Protein AF-A0A7T0C123-F1 (afdb_monomer_lite)

InterPro domains:
  IPR023155 Cytochrome c-552/4 [PF13435] (36-112)
  IPR036280 Multiheme cytochrome superfamily [SSF48695] (26-157)

pLDDT: mean 84.54, std 16.24, range [31.97, 98.5]

Structure (mmCIF, N/CA/C/O backbone):
data_AF-A0A7T0C123-F1
#
_entry.id   AF-A0A7T0C123-F1
#
loop_
_atom_site.group_PDB
_atom_site.id
_atom_site.type_symbol
_atom_site.label_atom_id
_atom_site.label_alt_id
_atom_site.label_comp_id
_atom_site.label_asym_id
_atom_site.label_entity_id
_atom_site.label_seq_id
_atom_site.pdbx_PDB_ins_code
_atom_site.Cartn_x
_atom_site.Cartn_y
_atom_site.Cartn_z
_atom_site.occupancy
_atom_site.B_iso_or_equiv
_atom_site.auth_seq_id
_atom_site.auth_comp_id
_atom_site.auth_asym_id
_atom_site.auth_atom_id
_atom_site.pdbx_PDB_model_num
ATOM 1 N N . MET A 1 1 ? 80.357 -5.377 28.709 1.00 42.47 1 MET A N 1
ATOM 2 C CA . MET A 1 1 ? 79.251 -4.476 28.311 1.00 42.47 1 MET A CA 1
ATOM 3 C C . MET A 1 1 ? 78.414 -5.132 27.222 1.00 42.47 1 MET A C 1
ATOM 5 O O . MET A 1 1 ? 78.877 -5.201 26.094 1.00 42.47 1 MET A O 1
ATOM 9 N N . LYS A 1 2 ? 77.215 -5.631 27.542 1.00 37.38 2 LYS A N 1
ATOM 10 C CA . LYS A 1 2 ? 76.163 -5.918 26.552 1.00 37.38 2 LYS A CA 1
ATOM 11 C C . LYS A 1 2 ? 74.811 -5.593 27.190 1.00 37.38 2 LYS A C 1
ATOM 13 O O . LYS A 1 2 ? 74.328 -6.336 28.036 1.00 37.38 2 LYS A O 1
ATOM 18 N N . PHE A 1 3 ? 74.273 -4.434 26.817 1.00 38.66 3 PHE A N 1
ATOM 19 C CA . PHE A 1 3 ? 72.907 -3.998 27.098 1.00 38.66 3 PHE A CA 1
ATOM 20 C C . PHE A 1 3 ? 71.923 -4.942 26.390 1.00 38.66 3 PHE A C 1
ATOM 22 O O . PHE A 1 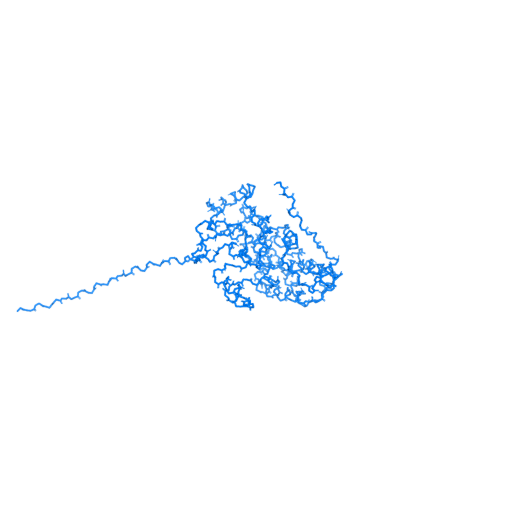3 ? 72.089 -5.215 25.201 1.00 38.66 3 PHE A O 1
ATOM 29 N N . ARG A 1 4 ? 70.899 -5.432 27.097 1.00 44.69 4 ARG A N 1
ATOM 30 C CA . ARG A 1 4 ? 69.713 -6.043 26.479 1.00 44.69 4 ARG A CA 1
ATOM 31 C C . ARG A 1 4 ? 68.603 -4.997 26.456 1.00 44.69 4 ARG A C 1
ATOM 33 O O . ARG A 1 4 ? 68.134 -4.562 27.501 1.00 44.69 4 ARG A O 1
ATOM 40 N N . LEU A 1 5 ? 68.257 -4.583 25.242 1.00 41.22 5 LEU A N 1
ATOM 41 C CA . LEU A 1 5 ? 67.222 -3.617 24.904 1.00 41.22 5 LEU A CA 1
ATOM 42 C C . LEU A 1 5 ? 65.841 -4.263 25.126 1.00 41.22 5 LEU A C 1
ATOM 44 O O . LEU A 1 5 ? 65.553 -5.308 24.543 1.00 41.22 5 LEU A O 1
ATOM 48 N N . GLN A 1 6 ? 65.008 -3.671 25.985 1.00 46.06 6 GLN A N 1
ATOM 49 C CA . GLN A 1 6 ? 63.588 -4.013 26.095 1.00 46.06 6 GLN A CA 1
ATOM 50 C C . GLN A 1 6 ? 62.858 -3.490 24.855 1.00 46.06 6 GLN A C 1
ATOM 52 O O . GLN A 1 6 ? 62.927 -2.303 24.545 1.00 46.06 6 GLN A O 1
ATOM 57 N N . MET A 1 7 ? 62.169 -4.379 24.144 1.00 40.50 7 MET A N 1
ATOM 58 C CA . MET A 1 7 ? 61.356 -4.028 22.985 1.00 40.50 7 MET A CA 1
ATOM 59 C C . MET A 1 7 ? 59.920 -3.788 23.460 1.00 40.50 7 MET A C 1
ATOM 61 O O . MET A 1 7 ? 59.192 -4.732 23.760 1.00 40.50 7 MET A O 1
ATOM 65 N N . SER A 1 8 ? 59.546 -2.516 23.595 1.00 46.09 8 SER A N 1
ATOM 66 C CA . SER A 1 8 ? 58.177 -2.090 23.896 1.00 46.09 8 SER A CA 1
ATOM 67 C C . SER A 1 8 ? 57.272 -2.356 22.695 1.00 46.09 8 SER A C 1
ATOM 69 O O . SER A 1 8 ? 57.501 -1.836 21.605 1.00 46.09 8 SER A O 1
ATOM 71 N N . LEU A 1 9 ? 56.236 -3.166 22.904 1.00 41.97 9 LEU A N 1
ATOM 72 C CA . LEU A 1 9 ? 55.198 -3.450 21.921 1.00 41.97 9 LEU A CA 1
ATOM 73 C C . LEU A 1 9 ? 54.205 -2.273 21.901 1.00 41.97 9 LEU A C 1
ATOM 75 O O . LEU A 1 9 ? 53.389 -2.126 22.809 1.00 41.97 9 LEU A O 1
ATOM 79 N N . ILE A 1 10 ? 54.297 -1.407 20.891 1.00 48.22 10 ILE A N 1
ATOM 80 C CA . ILE A 1 10 ? 53.306 -0.354 20.637 1.00 48.22 10 ILE A CA 1
ATOM 81 C C . ILE A 1 10 ? 52.100 -1.011 19.959 1.00 48.22 10 ILE A C 1
ATOM 83 O O . ILE A 1 10 ? 52.174 -1.436 18.808 1.00 48.22 10 ILE A O 1
ATOM 87 N N . VAL A 1 11 ? 50.988 -1.114 20.685 1.00 45.97 11 VAL A N 1
ATOM 88 C CA . VAL A 1 11 ? 49.695 -1.537 20.138 1.00 45.97 11 VAL A CA 1
ATOM 89 C C . VAL A 1 11 ? 49.080 -0.338 19.414 1.00 45.97 11 VAL A C 1
ATOM 91 O O . VAL A 1 11 ? 48.525 0.560 20.042 1.00 45.97 11 VAL A O 1
ATOM 94 N N . CYS A 1 12 ? 49.199 -0.305 18.085 1.00 43.59 12 CYS A N 1
ATOM 95 C CA . CYS A 1 12 ? 48.432 0.609 17.238 1.00 43.59 12 CYS A CA 1
ATOM 96 C C . CYS A 1 12 ? 46.957 0.192 17.262 1.00 43.59 12 CYS A C 1
ATOM 98 O O . CYS A 1 12 ? 46.551 -0.745 16.573 1.00 43.59 12 CYS A O 1
ATOM 100 N N . LEU A 1 13 ? 46.157 0.895 18.063 1.00 47.34 13 LEU A N 1
ATOM 101 C CA . LEU A 1 13 ? 44.704 0.799 18.044 1.00 47.34 13 LEU A CA 1
ATOM 102 C C . LEU A 1 13 ? 44.204 1.414 16.727 1.00 47.34 13 LEU A C 1
ATOM 104 O O . LEU A 1 13 ? 44.149 2.632 16.569 1.00 47.34 13 LEU A O 1
ATOM 108 N N . SER A 1 14 ? 43.908 0.562 15.750 1.00 49.28 14 SER A N 1
ATOM 109 C CA . SER A 1 14 ? 43.304 0.964 14.483 1.00 49.28 14 SER A CA 1
ATOM 110 C C . SER A 1 14 ? 41.852 1.366 14.740 1.00 49.28 14 SER A C 1
ATOM 112 O O . SER A 1 14 ? 40.999 0.533 15.038 1.00 49.28 14 SER A O 1
ATOM 114 N N . LEU A 1 15 ? 41.577 2.666 14.638 1.00 48.59 15 LEU A N 1
ATOM 115 C CA . LEU A 1 15 ? 40.228 3.210 14.518 1.00 48.59 15 LEU A CA 1
ATOM 116 C C . LEU A 1 15 ? 39.617 2.693 13.209 1.00 48.59 15 LEU A C 1
ATOM 118 O O . LEU A 1 15 ? 39.851 3.243 12.136 1.00 48.59 15 LEU A O 1
ATOM 122 N N . LEU A 1 16 ? 38.845 1.611 13.304 1.00 45.78 16 LEU A N 1
ATOM 123 C CA . LEU A 1 16 ? 37.882 1.228 12.279 1.00 45.78 16 LEU A CA 1
ATOM 124 C C . LEU A 1 16 ? 36.809 2.317 12.240 1.00 45.78 16 LEU A C 1
ATOM 126 O O . LEU A 1 16 ? 35.877 2.327 13.042 1.00 45.78 16 LEU A O 1
ATOM 130 N N . VAL A 1 17 ? 36.968 3.264 11.317 1.00 45.69 17 VAL A N 1
ATOM 131 C CA . VAL A 1 17 ? 35.868 4.113 10.868 1.00 45.69 17 VAL A CA 1
ATOM 132 C C . VAL A 1 17 ? 34.891 3.177 10.170 1.00 45.69 17 VAL A C 1
ATOM 134 O O . VAL A 1 17 ? 35.104 2.776 9.027 1.00 45.69 17 VAL A O 1
ATOM 137 N N . SER A 1 18 ? 33.849 2.764 10.887 1.00 43.84 18 SER A N 1
ATOM 138 C CA . SER A 1 18 ? 32.686 2.124 10.292 1.00 43.84 18 SER A CA 1
ATOM 139 C C . SER A 1 18 ? 32.091 3.116 9.299 1.00 43.84 18 SER A C 1
ATOM 141 O O . SER A 1 18 ? 31.395 4.048 9.697 1.00 43.84 18 SER A O 1
ATOM 143 N N . ALA A 1 19 ? 32.413 2.959 8.015 1.00 42.53 19 ALA A N 1
ATOM 144 C CA . ALA A 1 19 ? 31.683 3.626 6.954 1.00 42.53 19 ALA A CA 1
ATOM 145 C C . ALA A 1 19 ? 30.211 3.252 7.141 1.00 42.53 19 ALA A C 1
ATOM 147 O O . ALA A 1 19 ? 29.860 2.069 7.110 1.00 42.53 19 ALA A O 1
ATOM 148 N N . SER A 1 20 ? 29.373 4.247 7.430 1.00 42.41 20 SER A N 1
ATOM 149 C CA . SER A 1 20 ? 27.931 4.063 7.487 1.00 42.41 20 SER A CA 1
ATOM 150 C C . SER A 1 20 ? 27.503 3.375 6.200 1.00 42.41 20 SER A C 1
ATOM 152 O O . SER A 1 20 ? 27.743 3.892 5.110 1.00 42.41 20 SER A O 1
ATOM 154 N N . ALA A 1 21 ? 26.895 2.200 6.331 1.00 36.16 21 ALA A N 1
ATOM 155 C CA . ALA A 1 21 ? 26.175 1.552 5.255 1.00 36.16 21 ALA A CA 1
ATOM 156 C C . ALA A 1 21 ? 24.956 2.423 4.915 1.00 36.16 21 ALA A C 1
ATOM 158 O O . ALA A 1 21 ? 23.835 2.126 5.318 1.00 36.16 21 ALA A O 1
ATOM 159 N N . PHE A 1 22 ? 25.178 3.525 4.196 1.00 41.19 22 PHE A N 1
ATOM 160 C CA . PHE A 1 22 ? 24.164 4.027 3.288 1.00 41.19 22 PHE A CA 1
ATOM 161 C C . PHE A 1 22 ? 23.887 2.853 2.358 1.00 41.19 22 PHE A C 1
ATOM 163 O O . PHE A 1 22 ? 24.780 2.406 1.635 1.00 41.19 22 PHE A O 1
ATOM 170 N N . ALA A 1 23 ? 22.700 2.260 2.466 1.00 47.69 23 ALA A N 1
ATOM 171 C CA . ALA A 1 23 ? 22.244 1.321 1.460 1.00 47.69 23 ALA A CA 1
ATOM 172 C C . ALA A 1 23 ? 22.419 2.034 0.115 1.00 47.69 23 ALA A C 1
ATOM 174 O O . ALA A 1 23 ? 21.819 3.086 -0.087 1.00 47.69 23 ALA A O 1
ATOM 175 N N . GLN A 1 24 ? 23.320 1.533 -0.735 1.00 65.75 24 GLN A N 1
ATOM 176 C CA . GLN A 1 24 ? 23.593 2.133 -2.037 1.00 65.75 24 GLN A CA 1
ATOM 177 C C . GLN A 1 24 ? 22.246 2.336 -2.730 1.00 65.75 24 GLN A C 1
ATOM 179 O O . GLN A 1 24 ? 21.507 1.363 -2.889 1.00 65.75 24 GLN A O 1
ATOM 184 N N . ASN A 1 25 ? 21.886 3.583 -3.044 1.00 79.94 25 ASN A N 1
ATOM 185 C CA . ASN A 1 25 ? 20.614 3.872 -3.688 1.00 79.94 25 ASN A CA 1
ATOM 186 C C . ASN A 1 25 ? 20.590 3.106 -5.023 1.00 79.94 25 ASN A C 1
ATOM 188 O O . ASN A 1 25 ? 21.453 3.300 -5.877 1.00 79.94 25 ASN A O 1
ATOM 192 N N . LYS A 1 26 ? 19.646 2.169 -5.153 1.00 91.75 26 LYS A N 1
ATOM 193 C CA . LYS A 1 26 ? 19.519 1.264 -6.307 1.00 91.75 26 LYS A CA 1
ATOM 194 C C . LYS A 1 26 ? 18.456 1.706 -7.309 1.00 91.75 26 LYS A C 1
ATOM 196 O O . LYS A 1 26 ? 18.081 0.926 -8.186 1.00 91.75 26 LYS A O 1
ATOM 201 N N . VAL A 1 27 ? 17.922 2.907 -7.118 1.00 91.88 27 VAL A N 1
ATOM 202 C CA . VAL A 1 27 ? 16.904 3.501 -7.977 1.00 91.88 27 VAL A CA 1
ATOM 203 C C . VAL A 1 27 ? 17.613 4.123 -9.170 1.00 91.88 27 VAL A C 1
ATOM 205 O O . VAL A 1 27 ? 18.473 4.985 -8.992 1.00 91.88 27 VAL A O 1
ATOM 208 N N . ILE A 1 28 ? 17.289 3.661 -10.373 1.00 91.81 28 ILE A N 1
ATOM 209 C CA . ILE A 1 28 ? 17.972 4.082 -11.607 1.00 91.81 28 ILE A CA 1
ATOM 210 C C . ILE A 1 28 ? 17.193 5.139 -12.389 1.00 91.81 28 ILE A C 1
ATOM 212 O O . ILE A 1 28 ? 17.742 5.729 -13.307 1.00 91.81 28 ILE A O 1
ATOM 216 N N . GLY A 1 29 ? 15.948 5.403 -12.008 1.00 88.94 29 GLY A N 1
ATOM 217 C CA . GLY A 1 29 ? 15.080 6.373 -12.644 1.00 88.94 29 GLY A CA 1
ATOM 218 C C . GLY A 1 29 ? 14.157 5.761 -13.701 1.00 88.94 29 GLY A C 1
ATOM 219 O O . GLY A 1 29 ? 14.298 4.611 -14.137 1.00 88.94 29 GLY A O 1
ATOM 220 N N . PRO A 1 30 ? 13.148 6.534 -14.130 1.00 85.69 30 PRO A N 1
ATOM 221 C CA . PRO A 1 30 ? 12.116 6.025 -15.021 1.00 85.69 30 PRO A CA 1
ATOM 222 C C . PRO A 1 30 ? 12.575 5.910 -16.483 1.00 85.69 30 PRO A C 1
ATOM 224 O O . PRO A 1 30 ? 11.971 5.163 -17.256 1.00 85.69 30 PRO A O 1
ATOM 227 N N . LYS A 1 31 ? 13.647 6.608 -16.876 1.00 84.00 31 LYS A N 1
ATOM 228 C CA . LYS A 1 31 ? 14.135 6.642 -18.261 1.00 84.00 31 LYS A CA 1
ATOM 229 C C . LYS A 1 31 ? 14.593 5.271 -18.763 1.00 84.00 31 LYS A C 1
ATOM 231 O O . LYS A 1 31 ? 14.283 4.866 -19.876 1.00 84.00 31 LYS A O 1
ATOM 236 N N . GLN A 1 32 ? 15.232 4.493 -17.905 1.00 84.56 32 GLN A N 1
ATOM 237 C CA . GLN A 1 32 ? 15.721 3.149 -18.204 1.00 84.56 32 GLN A CA 1
ATOM 238 C C . GLN A 1 32 ? 14.554 2.174 -18.417 1.00 84.56 32 GLN A C 1
ATOM 240 O O . GLN A 1 32 ? 14.689 1.181 -19.129 1.00 84.56 32 GLN A O 1
ATOM 245 N N . CYS A 1 33 ? 13.390 2.477 -17.835 1.00 84.12 33 CYS A N 1
ATOM 246 C CA . CYS A 1 33 ? 12.156 1.734 -18.057 1.00 84.12 33 CYS A CA 1
ATOM 247 C C . CYS A 1 33 ? 11.453 2.182 -19.354 1.00 84.12 33 CYS A C 1
ATOM 249 O O . CYS A 1 33 ? 10.895 1.346 -20.071 1.00 84.12 33 CYS A O 1
ATOM 251 N N . SER A 1 34 ? 11.488 3.481 -19.671 1.00 77.06 34 SER A N 1
ATOM 252 C CA . SER A 1 34 ? 10.789 4.078 -20.817 1.00 77.06 34 SER A CA 1
ATOM 253 C C . SER A 1 34 ? 11.501 3.918 -22.156 1.00 77.06 34 SER A C 1
ATOM 255 O O . SER A 1 34 ? 10.836 3.774 -23.182 1.00 77.06 34 SER A O 1
ATOM 257 N N . ASP A 1 35 ? 12.832 3.871 -22.142 1.00 74.38 35 ASP A N 1
ATOM 258 C CA . ASP A 1 35 ? 13.661 3.593 -23.317 1.00 74.38 35 ASP A CA 1
ATOM 259 C C . ASP A 1 35 ? 13.550 2.122 -23.764 1.00 74.38 35 ASP A C 1
ATOM 261 O O . ASP A 1 35 ? 14.002 1.757 -24.853 1.00 74.38 35 ASP A O 1
ATOM 265 N N . SER A 1 36 ? 12.920 1.260 -22.954 1.00 67.56 36 SER A N 1
ATOM 266 C CA . SER A 1 36 ? 12.576 -0.096 -23.373 1.00 67.56 36 SER A CA 1
ATOM 267 C C . SER A 1 36 ? 11.437 -0.073 -24.399 1.00 67.56 36 SER A C 1
ATOM 269 O O . SER A 1 36 ? 10.406 0.582 -24.226 1.00 67.56 36 SER A O 1
ATOM 271 N N . ASN A 1 37 ? 11.552 -0.894 -25.445 1.00 66.06 37 ASN A N 1
ATOM 272 C CA . ASN A 1 37 ? 10.468 -1.091 -26.418 1.00 66.06 37 ASN A CA 1
ATOM 273 C C . ASN A 1 37 ? 9.215 -1.766 -25.808 1.00 66.06 37 ASN A C 1
ATOM 275 O O . ASN A 1 37 ? 8.222 -1.958 -26.507 1.00 66.06 37 ASN A O 1
ATOM 279 N N . CYS A 1 38 ? 9.256 -2.154 -24.527 1.00 70.62 38 CYS A N 1
ATOM 280 C CA . CYS A 1 38 ? 8.217 -2.933 -23.855 1.00 70.62 38 CYS A CA 1
ATOM 281 C C . CYS A 1 38 ? 7.228 -2.072 -23.052 1.00 70.62 38 CYS A C 1
ATOM 283 O O . CYS A 1 38 ? 6.050 -2.420 -22.991 1.00 70.62 38 CYS A O 1
ATOM 285 N N . HIS A 1 39 ? 7.675 -0.959 -22.453 1.00 78.62 39 HIS A N 1
ATOM 286 C CA . HIS A 1 39 ? 6.858 -0.155 -21.527 1.00 78.62 39 HIS A CA 1
ATOM 287 C C . HIS A 1 39 ? 6.661 1.309 -21.946 1.00 78.62 39 HIS A C 1
ATOM 289 O O . HIS A 1 39 ? 6.062 2.079 -21.195 1.00 78.62 39 HIS A O 1
ATOM 295 N N . LYS A 1 40 ? 7.084 1.693 -23.157 1.00 75.38 40 LYS A N 1
ATOM 296 C CA . LYS A 1 40 ? 6.996 3.079 -23.638 1.00 75.38 40 LYS A CA 1
ATOM 297 C C . LYS A 1 40 ? 5.596 3.706 -23.520 1.00 75.38 40 LYS A C 1
ATOM 299 O O . LYS A 1 40 ? 5.475 4.821 -23.027 1.00 75.38 40 LYS A O 1
ATOM 304 N N . SER A 1 41 ? 4.540 3.001 -23.934 1.00 72.69 41 SER A N 1
ATOM 305 C CA . SER A 1 41 ? 3.169 3.540 -23.877 1.00 72.69 41 SER A CA 1
ATOM 306 C C . SER A 1 41 ? 2.684 3.782 -22.447 1.00 72.69 41 SER A C 1
ATOM 308 O O . SER A 1 41 ? 1.968 4.738 -22.190 1.00 72.69 41 SER A O 1
ATOM 310 N N . ILE A 1 42 ? 3.109 2.931 -21.512 1.00 72.44 42 ILE A N 1
ATOM 311 C CA . ILE A 1 42 ? 2.776 3.043 -20.091 1.00 72.44 42 ILE A CA 1
ATOM 312 C C . ILE A 1 42 ? 3.505 4.240 -19.467 1.00 72.44 42 ILE A C 1
ATOM 314 O O . ILE A 1 42 ? 2.940 4.942 -18.632 1.00 72.44 42 ILE A O 1
ATOM 318 N N . PHE A 1 43 ? 4.751 4.488 -19.877 1.00 72.25 43 PHE A N 1
ATOM 319 C CA . PHE A 1 43 ? 5.517 5.644 -19.418 1.00 72.25 43 PHE A CA 1
ATOM 320 C C . PHE A 1 43 ? 4.902 6.970 -19.877 1.00 72.25 43 PHE A C 1
ATOM 322 O O . PHE A 1 43 ? 4.756 7.880 -19.064 1.00 72.25 43 PHE A O 1
ATOM 329 N N . ASP A 1 44 ? 4.496 7.056 -21.147 1.00 71.25 44 ASP A N 1
ATOM 330 C CA . ASP A 1 44 ? 3.879 8.267 -21.697 1.00 71.25 44 ASP A CA 1
ATOM 331 C C . ASP A 1 44 ? 2.582 8.633 -20.930 1.00 71.25 44 ASP A C 1
ATOM 333 O O . ASP A 1 44 ? 2.329 9.812 -20.684 1.00 71.25 44 ASP A O 1
ATOM 337 N N . ASP A 1 45 ? 1.809 7.641 -20.467 1.00 69.81 45 ASP A N 1
ATOM 338 C CA . ASP A 1 45 ? 0.625 7.854 -19.616 1.00 69.81 45 ASP A CA 1
ATOM 339 C C . ASP A 1 45 ? 0.989 8.255 -18.169 1.00 69.81 45 ASP A C 1
ATOM 341 O O . ASP A 1 45 ? 0.297 9.069 -17.549 1.00 69.81 45 ASP A O 1
ATOM 345 N N . LEU A 1 46 ? 2.075 7.701 -17.610 1.00 69.50 46 LEU A N 1
ATOM 346 C CA . LEU A 1 46 ? 2.515 7.971 -16.235 1.00 69.50 46 LEU A CA 1
ATOM 347 C C . LEU A 1 46 ? 3.022 9.406 -16.045 1.00 69.50 46 LEU A C 1
ATOM 349 O O . LEU A 1 46 ? 2.752 9.993 -15.000 1.00 69.50 46 LEU A O 1
ATOM 353 N N . LEU A 1 47 ? 3.688 9.981 -17.054 1.00 65.62 47 LEU A N 1
ATOM 354 C CA . LEU A 1 47 ? 4.223 11.352 -17.020 1.00 65.62 47 LEU A CA 1
ATOM 355 C C . LEU A 1 47 ? 3.171 12.414 -16.668 1.00 65.62 47 LEU A C 1
ATOM 357 O O . LEU A 1 47 ? 3.496 13.457 -16.108 1.00 65.62 47 LEU A O 1
ATOM 361 N N . PHE A 1 48 ? 1.903 12.150 -16.987 1.00 63.41 48 PHE A N 1
ATOM 362 C CA . PHE A 1 48 ? 0.786 13.057 -16.717 1.00 63.41 48 PHE A CA 1
ATOM 363 C C . PHE A 1 48 ? -0.120 12.566 -15.582 1.00 63.41 48 PHE A C 1
ATOM 365 O O . PHE A 1 48 ? -1.167 13.162 -15.314 1.00 63.41 48 PHE A O 1
ATOM 372 N N . HIS A 1 49 ? 0.253 11.471 -14.915 1.00 71.00 49 HIS A N 1
ATOM 373 C CA . HIS A 1 49 ? -0.495 10.935 -13.791 1.00 71.00 49 HIS A CA 1
ATOM 374 C C . HIS A 1 49 ? -0.198 11.753 -12.522 1.00 71.00 49 HIS A C 1
ATOM 376 O O . HIS A 1 49 ? 0.954 12.114 -12.286 1.00 71.00 49 HIS A O 1
ATOM 382 N N . PRO A 1 50 ? -1.175 11.943 -11.614 1.00 71.44 50 PRO A N 1
ATOM 383 C CA . PRO A 1 50 ? -0.963 12.588 -10.309 1.00 71.44 50 PRO A CA 1
ATOM 384 C C . PRO A 1 50 ? 0.150 11.996 -9.435 1.00 71.44 50 PRO A C 1
ATOM 386 O O . PRO A 1 50 ? 0.536 12.604 -8.443 1.00 71.44 50 PRO A O 1
ATOM 389 N N . HIS A 1 51 ? 0.598 10.786 -9.769 1.00 77.06 51 HIS A N 1
ATOM 390 C CA . HIS A 1 51 ? 1.720 10.120 -9.120 1.00 77.06 51 HIS A CA 1
ATOM 391 C C . HIS A 1 51 ? 3.044 10.785 -9.509 1.00 77.06 51 HIS A C 1
ATOM 393 O O . HIS A 1 51 ? 3.868 10.998 -8.629 1.00 77.06 51 HIS A O 1
ATOM 399 N N . GLU A 1 52 ? 3.201 11.202 -10.766 1.00 71.69 52 GLU A N 1
ATOM 400 C CA . GLU A 1 52 ? 4.385 11.931 -11.224 1.00 71.69 52 GLU A CA 1
ATOM 401 C C . GLU A 1 52 ? 4.253 13.442 -11.000 1.00 71.69 52 GLU A C 1
ATOM 403 O O . GLU A 1 52 ? 5.192 14.106 -10.575 1.00 71.69 52 GLU A O 1
ATOM 408 N N . THR A 1 53 ? 3.054 14.000 -11.175 1.00 64.81 53 THR A N 1
ATOM 409 C CA . THR A 1 53 ? 2.813 15.448 -11.052 1.00 64.81 53 THR A CA 1
ATOM 410 C C . THR A 1 53 ? 2.467 15.885 -9.619 1.00 64.81 53 THR A C 1
ATOM 412 O O . THR A 1 53 ? 1.664 16.804 -9.422 1.00 64.81 53 THR A O 1
ATOM 415 N N . PHE A 1 54 ? 2.980 15.182 -8.604 1.00 65.94 54 PHE A N 1
ATOM 416 C CA . PHE A 1 54 ? 2.595 15.388 -7.200 1.00 65.94 54 PHE A CA 1
ATOM 417 C C . PHE A 1 54 ? 3.112 16.724 -6.619 1.00 65.94 54 PHE A C 1
ATOM 419 O O . PHE A 1 54 ? 2.522 17.259 -5.678 1.00 65.94 54 PHE A O 1
ATOM 426 N N . PHE A 1 55 ? 4.151 17.305 -7.223 1.00 66.31 55 PHE A N 1
ATOM 427 C CA . PHE A 1 55 ? 4.747 18.589 -6.843 1.00 66.31 55 PHE A CA 1
ATOM 428 C C . PHE A 1 55 ? 3.902 19.779 -7.335 1.00 66.31 55 PHE A C 1
ATOM 430 O O . PHE A 1 55 ? 4.206 20.395 -8.353 1.00 66.31 55 PHE A O 1
ATOM 437 N N . ASN A 1 56 ? 2.791 20.078 -6.653 1.00 66.06 56 ASN A N 1
ATOM 438 C CA . ASN A 1 56 ? 2.035 21.316 -6.884 1.00 66.06 56 ASN A CA 1
ATOM 439 C C . ASN A 1 56 ? 1.919 22.167 -5.617 1.00 66.06 56 ASN A C 1
ATOM 441 O O . ASN A 1 56 ? 1.857 21.627 -4.514 1.00 66.06 56 ASN A O 1
ATOM 445 N N . GLU A 1 57 ? 1.795 23.487 -5.802 1.00 61.47 57 GLU A N 1
ATOM 446 C CA . GLU A 1 57 ? 1.843 24.522 -4.752 1.00 61.47 57 GLU A CA 1
ATOM 447 C C . GLU A 1 57 ? 1.001 24.193 -3.506 1.00 61.47 57 GLU A C 1
ATOM 449 O O . GLU A 1 57 ? 1.434 24.382 -2.371 1.00 61.47 57 GLU A O 1
ATOM 454 N N . LYS A 1 58 ? -0.204 23.636 -3.682 1.00 62.00 58 LYS A N 1
ATOM 455 C CA . LYS A 1 58 ? -1.079 23.300 -2.549 1.00 62.00 58 LYS A CA 1
ATOM 456 C C . LYS A 1 58 ? -0.527 22.152 -1.699 1.00 62.00 58 LYS A C 1
ATOM 458 O O . LYS A 1 58 ? -0.677 22.173 -0.475 1.00 62.00 58 LYS A O 1
ATOM 463 N N . PHE A 1 59 ? 0.046 21.128 -2.331 1.00 68.25 59 PHE A N 1
ATOM 464 C CA . PHE A 1 59 ? 0.697 20.043 -1.597 1.00 68.25 59 PHE A CA 1
ATOM 465 C C . PHE A 1 59 ? 1.954 20.535 -0.883 1.00 68.25 59 PHE A C 1
ATOM 467 O O . PHE A 1 59 ? 2.228 20.061 0.217 1.00 68.25 59 PHE A O 1
ATOM 474 N N . GLU A 1 60 ? 2.654 21.519 -1.447 1.00 76.06 60 GLU A N 1
ATOM 475 C CA . GLU A 1 60 ? 3.812 22.144 -0.806 1.00 76.06 60 GLU A CA 1
ATOM 476 C C . GLU A 1 60 ? 3.399 22.890 0.470 1.00 76.06 60 GLU A C 1
ATOM 478 O O . GLU A 1 60 ? 3.951 22.628 1.536 1.00 76.06 60 GLU A O 1
ATOM 483 N N . GLU A 1 61 ? 2.354 23.724 0.426 1.00 84.06 61 GLU A N 1
ATOM 484 C CA . GLU A 1 61 ? 1.892 24.471 1.607 1.00 84.06 61 GLU A CA 1
ATOM 485 C C . GLU A 1 61 ? 1.369 23.580 2.750 1.00 84.06 61 GLU A C 1
ATOM 487 O O . GLU A 1 61 ? 1.638 23.841 3.928 1.00 84.06 61 GLU A O 1
ATOM 492 N N . GLU A 1 62 ? 0.562 22.555 2.438 1.00 85.56 62 GLU A N 1
ATOM 493 C CA . GLU A 1 62 ? 0.082 21.597 3.449 1.00 85.56 62 GLU A CA 1
ATOM 494 C C . GLU A 1 62 ? 1.242 20.723 3.963 1.00 85.56 62 GLU A C 1
ATOM 496 O O . GLU A 1 62 ? 1.315 20.446 5.163 1.00 85.56 62 GLU A O 1
ATOM 501 N N . GLY A 1 63 ? 2.159 20.330 3.072 1.00 88.69 63 GLY A N 1
ATOM 502 C CA . GLY A 1 63 ? 3.330 19.510 3.374 1.00 88.69 63 GLY A CA 1
ATOM 503 C C . GLY A 1 63 ? 4.300 20.188 4.337 1.00 88.69 63 GLY A C 1
ATOM 504 O O . GLY A 1 63 ? 4.658 19.577 5.343 1.00 88.69 63 GLY A O 1
ATOM 505 N N . VAL A 1 64 ? 4.640 21.461 4.105 1.00 91.25 64 VAL A N 1
ATOM 506 C CA . VAL A 1 64 ? 5.535 22.248 4.978 1.00 91.25 64 VAL A CA 1
ATOM 507 C C . VAL A 1 64 ? 5.005 22.294 6.413 1.00 91.25 64 VAL A C 1
ATOM 509 O O . VAL A 1 64 ? 5.734 22.000 7.356 1.00 91.25 64 VAL A O 1
ATOM 512 N N . LYS A 1 65 ? 3.705 22.551 6.604 1.00 93.19 65 LYS A N 1
ATOM 513 C CA . LYS A 1 65 ? 3.087 22.605 7.946 1.00 93.19 65 LYS A CA 1
ATOM 514 C C . LYS A 1 65 ? 3.166 21.271 8.691 1.00 93.19 65 LYS A C 1
ATOM 516 O O . LYS A 1 65 ? 3.256 21.245 9.920 1.00 93.19 65 LYS A O 1
ATOM 521 N N . ILE A 1 66 ? 3.058 20.157 7.966 1.00 94.12 66 ILE A N 1
ATOM 522 C CA . ILE A 1 66 ? 3.201 18.814 8.540 1.00 94.12 66 ILE A CA 1
ATOM 523 C C . ILE A 1 66 ? 4.677 18.559 8.870 1.00 94.12 66 ILE A C 1
ATOM 525 O O . ILE A 1 66 ? 4.971 18.115 9.978 1.00 94.12 66 ILE A O 1
ATOM 529 N N . ALA A 1 67 ? 5.592 18.885 7.953 1.00 94.06 67 ALA A N 1
ATOM 530 C CA . ALA A 1 67 ? 7.033 18.723 8.124 1.00 94.06 67 ALA A CA 1
ATOM 531 C C . ALA A 1 67 ? 7.554 19.479 9.357 1.00 94.06 67 ALA A C 1
ATOM 533 O O . ALA A 1 67 ? 8.211 18.876 10.207 1.00 94.06 67 ALA A O 1
ATOM 534 N N . GLU A 1 68 ? 7.153 20.741 9.535 1.00 94.75 68 GLU A N 1
ATOM 535 C CA . GLU A 1 68 ? 7.486 21.559 10.708 1.00 94.75 68 GLU A CA 1
ATOM 536 C C . GLU A 1 68 ? 7.083 20.871 12.021 1.00 94.75 68 GLU A C 1
ATOM 538 O O . GLU A 1 68 ? 7.895 20.726 12.934 1.00 94.75 68 GLU A O 1
ATOM 543 N N . LYS A 1 69 ? 5.846 20.364 12.109 1.00 96.75 69 LYS A N 1
ATOM 544 C CA . LYS A 1 69 ? 5.356 19.643 13.300 1.00 96.75 69 LYS A CA 1
ATOM 545 C C . LYS A 1 69 ? 6.072 18.315 13.539 1.00 96.75 69 LYS A C 1
ATOM 547 O O . LYS A 1 69 ? 6.092 17.828 14.669 1.00 96.75 69 LYS A O 1
ATOM 552 N N . MET A 1 70 ? 6.629 17.720 12.489 1.00 95.12 70 MET A N 1
ATOM 553 C CA . MET A 1 70 ? 7.416 16.489 12.553 1.00 95.12 70 MET A CA 1
ATOM 554 C C . MET A 1 70 ? 8.919 16.745 12.747 1.00 95.12 70 MET A C 1
ATOM 556 O O . MET A 1 70 ? 9.691 15.783 12.768 1.00 95.12 70 MET A O 1
ATOM 560 N N . ASN A 1 71 ? 9.334 18.008 12.921 1.00 95.12 71 ASN A N 1
ATOM 561 C CA . ASN A 1 71 ? 10.734 18.439 12.975 1.00 95.12 71 ASN A CA 1
ATOM 562 C C . ASN A 1 71 ? 11.545 17.974 11.752 1.00 95.12 71 ASN A C 1
ATOM 564 O O . ASN A 1 71 ? 12.694 17.548 11.874 1.00 95.12 71 ASN A O 1
ATOM 568 N N . VAL A 1 72 ? 10.919 18.015 10.579 1.00 94.19 72 VAL A N 1
ATOM 569 C CA . VAL A 1 72 ? 11.538 17.745 9.282 1.00 94.19 72 VAL A CA 1
ATOM 570 C C . VAL A 1 72 ? 11.895 19.084 8.648 1.00 94.19 72 VAL A C 1
ATOM 572 O O . VAL A 1 72 ? 11.040 19.957 8.532 1.00 94.19 72 VAL A O 1
ATOM 575 N N . LYS A 1 73 ? 13.168 19.252 8.273 1.00 89.75 73 LYS A N 1
ATOM 576 C CA . LYS A 1 73 ? 13.673 20.503 7.689 1.00 89.75 73 LYS A CA 1
ATOM 577 C C . LYS A 1 73 ? 13.186 20.698 6.254 1.00 89.75 73 LYS A C 1
ATOM 579 O O . LYS A 1 73 ? 12.805 21.808 5.903 1.00 89.75 73 LYS A O 1
ATOM 584 N N . ASP A 1 74 ? 13.227 19.632 5.459 1.00 88.50 74 ASP A N 1
ATOM 585 C CA . ASP A 1 74 ? 12.786 19.631 4.068 1.00 88.50 74 ASP A CA 1
ATOM 586 C C . ASP A 1 74 ? 12.051 18.319 3.752 1.00 88.50 74 ASP A C 1
ATOM 588 O O . ASP A 1 74 ? 12.624 17.229 3.836 1.00 88.50 74 ASP A O 1
ATOM 592 N N . GLN A 1 75 ? 10.761 18.416 3.417 1.00 87.12 75 GLN A N 1
ATOM 593 C CA . GLN A 1 75 ? 9.936 17.262 3.051 1.00 87.12 75 GLN A CA 1
ATOM 594 C C . GLN A 1 75 ? 10.332 16.612 1.719 1.00 87.12 75 GLN A C 1
ATOM 596 O O . GLN A 1 75 ? 9.884 15.499 1.441 1.00 87.12 75 GLN A O 1
ATOM 601 N N . PHE A 1 76 ? 11.125 17.294 0.892 1.00 85.94 76 PHE A N 1
ATOM 602 C CA . PHE A 1 76 ? 11.609 16.777 -0.385 1.00 85.94 76 PHE A CA 1
ATOM 603 C C . PHE A 1 76 ? 12.891 15.953 -0.244 1.00 85.94 76 PHE A C 1
ATOM 605 O O . PHE A 1 76 ? 13.249 15.230 -1.168 1.00 85.94 76 PHE A O 1
ATOM 612 N N . GLU A 1 77 ? 13.545 16.000 0.916 1.00 84.44 77 GLU A N 1
ATOM 613 C CA . GLU A 1 77 ? 14.773 15.241 1.185 1.00 84.44 77 GLU A CA 1
ATOM 614 C C . GLU A 1 77 ? 14.583 14.180 2.285 1.00 84.44 77 GLU A C 1
ATOM 616 O O . GLU A 1 77 ? 15.265 13.157 2.291 1.00 84.44 77 GLU A O 1
ATOM 621 N N . ASP A 1 78 ? 13.657 14.381 3.233 1.00 89.31 78 ASP A N 1
ATOM 622 C CA . ASP A 1 78 ? 13.476 13.453 4.358 1.00 89.31 78 ASP A CA 1
ATOM 623 C C . ASP A 1 78 ? 12.688 12.192 3.954 1.00 89.31 78 ASP A C 1
ATOM 625 O O . ASP A 1 78 ? 11.539 12.252 3.497 1.00 89.31 78 ASP A O 1
ATOM 629 N N . GLU A 1 79 ? 13.288 11.023 4.209 1.00 87.12 79 GLU A N 1
ATOM 630 C CA . GLU A 1 79 ? 12.729 9.694 3.925 1.00 87.12 79 GLU A CA 1
ATOM 631 C C . GLU A 1 79 ? 11.300 9.510 4.470 1.00 87.12 79 GLU A C 1
ATOM 633 O O . GLU A 1 79 ? 10.476 8.831 3.849 1.00 87.12 79 GLU A O 1
ATOM 638 N N . LYS A 1 80 ? 10.953 10.139 5.605 1.00 89.31 80 LYS A N 1
ATOM 639 C CA . LYS A 1 80 ? 9.599 10.072 6.184 1.00 89.31 80 LYS A CA 1
ATOM 640 C C . LYS A 1 80 ? 8.531 10.533 5.196 1.00 89.31 80 LYS A C 1
ATOM 642 O O . LYS A 1 80 ? 7.431 9.976 5.200 1.00 89.31 80 LYS A O 1
ATOM 647 N N . CYS A 1 81 ? 8.854 11.540 4.392 1.00 89.38 81 CYS A N 1
ATOM 648 C CA . CYS A 1 81 ? 7.968 12.161 3.421 1.00 89.38 81 CYS A CA 1
ATOM 649 C C . CYS A 1 81 ? 8.121 11.487 2.057 1.00 89.38 81 CYS A C 1
ATOM 651 O O . CYS A 1 81 ? 7.133 10.997 1.494 1.00 89.38 81 CYS A O 1
ATOM 653 N N . ILE A 1 82 ? 9.355 11.383 1.555 1.00 87.88 82 ILE A N 1
ATOM 654 C CA . ILE A 1 82 ? 9.576 10.917 0.186 1.00 87.88 82 ILE A CA 1
ATOM 655 C C . ILE A 1 82 ? 9.235 9.442 -0.005 1.00 87.88 82 ILE A C 1
ATOM 657 O O . ILE A 1 82 ? 8.817 9.105 -1.099 1.00 87.88 82 ILE A O 1
ATOM 661 N N . LYS A 1 83 ? 9.209 8.575 1.027 1.00 86.69 83 LYS A N 1
ATOM 662 C CA . LYS A 1 83 ? 8.805 7.158 0.838 1.00 86.69 83 LYS A CA 1
ATOM 663 C C . LYS A 1 83 ? 7.430 6.974 0.164 1.00 86.69 83 LYS A C 1
ATOM 665 O O . LYS A 1 83 ? 7.144 5.887 -0.340 1.00 86.69 83 LYS A O 1
ATOM 670 N N . CYS A 1 84 ? 6.548 7.974 0.279 1.00 88.88 84 CYS A N 1
ATOM 671 C CA . CYS A 1 84 ? 5.190 7.964 -0.268 1.00 88.88 84 CYS A CA 1
ATOM 672 C C . CYS A 1 84 ? 4.951 9.032 -1.340 1.00 88.88 84 CYS A C 1
ATOM 674 O O . CYS A 1 84 ? 3.952 8.933 -2.051 1.00 88.88 84 CYS A O 1
ATOM 676 N N . HIS A 1 85 ? 5.802 10.057 -1.402 1.00 88.06 85 HIS A N 1
ATOM 677 C CA . HIS A 1 85 ? 5.585 11.259 -2.210 1.00 88.06 85 HIS A CA 1
ATOM 678 C C . HIS A 1 85 ? 6.626 11.463 -3.309 1.00 88.06 85 HIS A C 1
ATOM 680 O O . HIS A 1 85 ? 6.437 12.338 -4.148 1.00 88.06 85 HIS A O 1
ATOM 686 N N . GLY A 1 86 ? 7.676 10.647 -3.338 1.00 88.31 86 GLY A N 1
ATOM 687 C CA . GLY A 1 86 ? 8.654 10.674 -4.407 1.00 88.31 86 GLY A CA 1
ATOM 688 C C . GLY A 1 86 ? 9.590 9.479 -4.370 1.00 88.31 86 GLY A C 1
ATOM 689 O O . GLY A 1 86 ? 9.385 8.500 -3.648 1.00 88.31 86 GLY A O 1
ATOM 690 N N . ILE A 1 87 ? 10.638 9.560 -5.166 1.00 86.88 87 ILE A N 1
ATOM 691 C CA . ILE A 1 87 ? 11.769 8.653 -5.074 1.00 86.88 87 ILE A CA 1
ATOM 692 C C . ILE A 1 87 ? 13.022 9.398 -5.512 1.00 86.88 87 ILE A C 1
ATOM 694 O O . ILE A 1 87 ? 13.012 10.134 -6.497 1.00 86.88 87 ILE A O 1
ATOM 698 N N . GLU A 1 88 ? 14.099 9.234 -4.759 1.00 88.88 88 GLU A N 1
ATOM 699 C CA . GLU A 1 88 ? 15.384 9.810 -5.127 1.00 88.88 88 GLU A CA 1
ATOM 700 C C . GLU A 1 88 ? 16.114 8.859 -6.077 1.00 88.88 88 GLU A C 1
ATOM 702 O O . GLU A 1 88 ? 16.321 7.685 -5.757 1.00 88.88 88 GLU A O 1
ATOM 707 N N . VAL A 1 89 ? 16.540 9.380 -7.224 1.00 88.94 89 VAL A N 1
ATOM 708 C CA . VAL A 1 89 ? 17.462 8.725 -8.150 1.00 88.94 89 VAL A CA 1
ATOM 709 C C . VAL A 1 89 ? 18.859 9.259 -7.861 1.00 88.94 89 VAL A C 1
ATOM 711 O O . VAL A 1 89 ? 19.225 10.350 -8.294 1.00 88.94 89 VAL A O 1
ATOM 714 N N . ALA A 1 90 ? 19.635 8.479 -7.113 1.00 85.06 90 ALA A N 1
ATOM 715 C CA . ALA A 1 90 ? 21.027 8.788 -6.774 1.00 85.06 90 ALA A CA 1
ATOM 716 C C . ALA A 1 90 ? 21.959 7.584 -7.002 1.00 85.06 90 ALA A C 1
ATOM 718 O O . ALA A 1 90 ? 23.019 7.481 -6.389 1.00 85.06 90 ALA A O 1
ATOM 719 N N . SER A 1 91 ? 21.549 6.635 -7.851 1.00 84.00 91 SER A N 1
ATOM 720 C CA . SER A 1 91 ? 22.339 5.441 -8.161 1.00 84.00 91 SER A CA 1
ATOM 721 C C . SER A 1 91 ? 23.575 5.766 -9.007 1.00 84.00 91 SER A C 1
ATOM 723 O O . SER A 1 91 ? 23.534 6.609 -9.901 1.00 84.00 91 SER A O 1
ATOM 725 N N . ASP A 1 92 ? 24.654 5.015 -8.778 1.00 84.56 92 ASP A N 1
ATOM 726 C CA . ASP A 1 92 ? 25.858 4.992 -9.624 1.00 84.56 92 ASP A CA 1
ATOM 727 C C . ASP A 1 92 ? 25.732 4.001 -10.799 1.00 84.56 92 ASP A C 1
ATOM 729 O O . ASP A 1 92 ? 26.730 3.520 -11.346 1.00 84.56 92 ASP A O 1
ATOM 733 N N . TYR A 1 93 ? 24.508 3.606 -11.163 1.00 88.25 93 TYR A N 1
ATOM 734 C CA . TYR A 1 93 ? 24.278 2.691 -12.275 1.00 88.25 93 TYR A CA 1
ATOM 735 C C . TYR A 1 93 ? 24.823 3.298 -13.586 1.00 88.25 93 TYR A C 1
ATOM 737 O O . TYR A 1 93 ? 24.448 4.416 -13.925 1.00 88.25 93 TYR A O 1
ATOM 745 N N . PRO A 1 94 ? 25.658 2.585 -14.377 1.00 87.81 94 PRO A N 1
ATOM 746 C CA . PRO A 1 94 ? 26.386 3.185 -15.507 1.00 87.81 94 PRO A CA 1
ATOM 747 C C . PRO A 1 94 ? 25.531 3.809 -16.617 1.00 87.81 94 PRO A C 1
ATOM 749 O O . PRO A 1 94 ? 26.059 4.539 -17.451 1.00 87.81 94 PRO A O 1
ATOM 752 N N . LYS A 1 95 ? 24.234 3.479 -16.675 1.00 88.31 95 LYS A N 1
ATOM 753 C CA . LYS A 1 95 ? 23.279 4.042 -17.643 1.00 88.31 95 LYS A CA 1
ATOM 754 C C . LYS A 1 95 ? 22.463 5.208 -17.069 1.00 88.31 95 LYS A C 1
ATOM 756 O O . LYS A 1 95 ? 21.489 5.596 -17.703 1.00 88.31 95 LYS A O 1
ATOM 761 N N . VAL A 1 96 ? 22.810 5.700 -15.879 1.00 89.31 96 VAL A N 1
ATOM 762 C CA . VAL A 1 96 ? 22.250 6.910 -15.263 1.00 89.31 96 VAL A CA 1
ATOM 763 C C . VAL A 1 96 ? 23.289 8.014 -15.380 1.00 89.31 96 VAL A C 1
ATOM 765 O O . VAL A 1 96 ? 24.408 7.898 -14.885 1.00 89.31 96 VAL A O 1
ATOM 768 N N . THR A 1 97 ? 22.924 9.076 -16.074 1.00 90.25 97 THR A N 1
ATOM 769 C CA . THR A 1 97 ? 23.694 10.309 -16.218 1.00 90.25 97 THR A CA 1
ATOM 770 C C . THR A 1 97 ? 23.419 11.248 -15.043 1.00 90.25 97 THR A C 1
ATOM 772 O O . THR A 1 97 ? 22.408 11.123 -14.358 1.00 90.25 97 THR A O 1
ATOM 775 N N . GLU A 1 98 ? 24.297 12.227 -14.810 1.00 90.12 98 GLU A N 1
ATOM 776 C CA . GLU A 1 98 ? 24.082 13.225 -13.748 1.00 90.12 98 GLU A CA 1
ATOM 777 C C . GLU A 1 98 ? 22.805 14.056 -13.959 1.00 90.12 98 GLU A C 1
ATOM 779 O O . GLU A 1 98 ? 22.171 14.451 -12.989 1.00 90.12 98 GLU A O 1
ATOM 784 N N . GLU A 1 99 ? 22.390 14.279 -15.210 1.00 88.31 99 GLU A N 1
ATOM 785 C CA . GLU A 1 99 ? 21.148 14.997 -15.543 1.00 88.31 99 GLU A CA 1
ATOM 786 C C . GLU A 1 99 ? 19.881 14.186 -15.219 1.00 88.31 99 GLU A C 1
ATOM 788 O O . GLU A 1 99 ? 18.802 14.754 -15.080 1.00 88.31 99 GLU A O 1
ATOM 793 N N . GLU A 1 100 ? 20.002 12.861 -15.097 1.00 86.94 100 GLU A N 1
ATOM 794 C CA . GLU A 1 100 ? 18.900 11.955 -14.746 1.00 86.94 100 GLU A CA 1
ATOM 795 C C . GLU A 1 100 ? 18.783 11.728 -13.231 1.00 86.94 100 GLU A C 1
ATOM 797 O O . GLU A 1 100 ? 17.831 11.085 -12.784 1.00 86.94 100 GLU A O 1
ATOM 802 N N . LYS A 1 101 ? 19.730 12.240 -12.435 1.00 89.69 101 LYS A N 1
ATOM 803 C CA . LYS A 1 101 ? 19.688 12.166 -10.971 1.00 89.69 101 LYS A CA 1
ATOM 804 C C . LYS A 1 101 ? 18.811 13.274 -10.395 1.00 89.69 101 LYS A C 1
ATOM 806 O O . LYS A 1 101 ? 18.777 14.393 -10.901 1.00 89.69 101 LYS A O 1
ATOM 811 N N . GLY A 1 102 ? 18.127 12.972 -9.296 1.00 87.94 102 GLY A N 1
ATOM 812 C CA . GLY A 1 102 ? 17.276 13.934 -8.601 1.00 87.94 102 GLY A CA 1
ATOM 813 C C . GLY A 1 102 ? 16.071 13.300 -7.924 1.00 87.94 102 GLY A C 1
ATOM 814 O O . GLY A 1 102 ? 15.952 12.077 -7.830 1.00 87.94 102 GLY A O 1
ATOM 815 N N . LEU A 1 103 ? 15.171 14.153 -7.441 1.00 86.06 103 LEU A N 1
ATOM 816 C CA . LEU A 1 103 ? 13.902 13.728 -6.870 1.00 86.06 103 LEU A CA 1
ATOM 817 C C . LEU A 1 103 ? 12.852 13.609 -7.973 1.00 86.06 103 LEU A C 1
ATOM 819 O O . LEU A 1 103 ? 12.556 14.575 -8.675 1.00 86.06 103 LEU A O 1
ATOM 823 N N . PHE A 1 104 ? 12.261 12.428 -8.075 1.00 85.88 104 PHE A N 1
ATOM 824 C CA . PHE A 1 104 ? 11.134 12.150 -8.950 1.00 85.88 104 PHE A CA 1
ATOM 825 C C . PHE A 1 104 ? 9.866 11.988 -8.125 1.00 85.88 104 PHE A C 1
ATOM 827 O O . PHE A 1 104 ? 9.915 11.794 -6.905 1.00 85.88 104 PHE A O 1
ATOM 834 N N . GLY A 1 105 ? 8.722 12.048 -8.804 1.00 86.12 105 GLY A N 1
ATOM 835 C CA . GLY A 1 105 ? 7.460 11.645 -8.214 1.00 86.12 105 GLY A CA 1
ATOM 836 C C . GLY A 1 105 ? 7.413 10.130 -8.004 1.00 86.12 105 GLY A C 1
ATOM 837 O O . GLY A 1 105 ? 8.409 9.440 -7.777 1.00 86.12 105 GLY A O 1
ATOM 838 N N . ILE A 1 106 ? 6.209 9.590 -8.058 1.00 86.62 106 ILE A N 1
ATOM 839 C CA . ILE A 1 106 ? 5.965 8.158 -7.963 1.00 86.62 106 ILE A CA 1
ATOM 840 C C . ILE A 1 106 ? 6.084 7.545 -9.361 1.00 86.62 106 ILE A C 1
ATOM 842 O O . ILE A 1 106 ? 5.211 7.716 -10.213 1.00 86.62 106 ILE A O 1
ATOM 846 N N . VAL A 1 107 ? 7.160 6.782 -9.558 1.00 85.69 107 VAL A N 1
ATOM 847 C CA . VAL A 1 107 ? 7.571 6.203 -10.846 1.00 85.69 107 VAL A CA 1
ATOM 848 C C . VAL A 1 107 ? 7.538 4.669 -10.833 1.00 85.69 107 VAL A C 1
ATOM 850 O O . VAL A 1 107 ? 7.123 4.032 -9.862 1.00 85.69 107 VAL A O 1
ATOM 853 N N . CYS A 1 108 ? 8.007 4.043 -11.919 1.00 87.56 108 CYS A N 1
ATOM 854 C CA . CYS A 1 108 ? 8.066 2.591 -12.106 1.00 87.56 108 CYS A CA 1
ATOM 855 C C . CYS A 1 108 ? 8.646 1.854 -10.886 1.00 87.56 108 CYS A C 1
ATOM 857 O O . CYS A 1 108 ? 8.068 0.872 -10.419 1.00 87.56 108 CYS A O 1
ATOM 859 N N . GLU A 1 109 ? 9.758 2.349 -10.345 1.00 90.44 109 GLU A N 1
ATOM 860 C CA . GLU A 1 109 ? 10.502 1.732 -9.241 1.00 90.44 109 GLU A CA 1
ATOM 861 C C . GLU A 1 109 ? 9.811 1.866 -7.877 1.00 90.44 109 GLU A C 1
ATOM 863 O O . GLU A 1 109 ? 10.102 1.091 -6.964 1.00 90.44 109 GLU A O 1
ATOM 868 N N . THR A 1 110 ? 8.820 2.754 -7.738 1.00 88.81 110 THR A N 1
ATOM 869 C CA . THR A 1 110 ? 7.960 2.780 -6.548 1.00 88.81 110 THR A CA 1
ATOM 870 C C . THR A 1 110 ? 7.106 1.510 -6.466 1.00 88.81 110 THR A C 1
ATOM 872 O O . THR A 1 110 ? 6.971 0.912 -5.391 1.00 88.81 110 THR A O 1
ATOM 875 N N . CYS A 1 111 ? 6.594 1.062 -7.618 1.00 88.38 111 CYS A N 1
ATOM 876 C CA . CYS A 1 111 ? 5.750 -0.125 -7.739 1.00 88.38 111 CYS A CA 1
ATOM 877 C C . CYS A 1 111 ? 6.558 -1.413 -7.931 1.00 88.38 111 CYS A C 1
ATOM 879 O O . CYS A 1 111 ? 6.205 -2.450 -7.365 1.00 88.38 111 CYS A O 1
ATOM 881 N N . HIS A 1 112 ? 7.645 -1.351 -8.705 1.00 90.81 112 HIS A N 1
ATOM 882 C CA . HIS A 1 112 ? 8.467 -2.500 -9.094 1.00 90.81 112 HIS A CA 1
ATOM 883 C C . HIS A 1 112 ? 9.697 -2.740 -8.206 1.00 90.81 112 HIS A C 1
ATOM 885 O O . HIS A 1 112 ? 10.390 -3.732 -8.432 1.00 90.81 112 HIS A O 1
ATOM 891 N N . ASN A 1 113 ? 9.902 -1.927 -7.159 1.00 92.56 113 ASN A N 1
ATOM 892 C CA . ASN A 1 113 ? 11.137 -1.812 -6.361 1.00 92.56 113 ASN A CA 1
ATOM 893 C C . ASN A 1 113 ? 12.308 -1.179 -7.152 1.00 92.56 113 ASN A C 1
ATOM 895 O O . ASN A 1 113 ? 12.236 -1.101 -8.377 1.00 92.56 113 ASN A O 1
ATOM 899 N N . PRO A 1 114 ? 13.399 -0.754 -6.477 1.00 93.75 114 PRO A N 1
ATOM 900 C CA . PRO A 1 114 ? 14.600 -0.234 -7.141 1.00 93.75 114 PRO A CA 1
ATOM 901 C C . PRO A 1 114 ? 15.186 -1.222 -8.158 1.00 93.75 114 PRO A C 1
ATOM 903 O O . PRO A 1 114 ? 15.289 -2.414 -7.853 1.00 93.75 114 PRO A O 1
ATOM 906 N N . ALA A 1 115 ? 15.551 -0.747 -9.350 1.00 93.75 115 ALA A N 1
ATOM 907 C CA . ALA A 1 115 ? 15.742 -1.579 -10.536 1.00 93.75 115 ALA A CA 1
ATOM 908 C C . ALA A 1 115 ? 17.176 -1.982 -10.869 1.00 93.75 115 ALA A C 1
ATOM 910 O O . ALA A 1 115 ? 17.361 -2.890 -11.684 1.00 93.75 115 ALA A O 1
ATOM 911 N N . GLN A 1 116 ? 18.184 -1.394 -10.221 1.00 93.62 116 GLN A N 1
ATOM 912 C CA . GLN A 1 116 ? 19.597 -1.630 -10.546 1.00 93.62 116 GLN A CA 1
ATOM 913 C C . GLN A 1 116 ? 19.975 -3.122 -10.633 1.00 93.62 116 GLN A C 1
ATOM 915 O O . GLN A 1 116 ? 20.731 -3.512 -11.520 1.00 93.62 116 GLN A O 1
ATOM 920 N N . ASP A 1 117 ? 19.435 -3.968 -9.749 1.00 93.56 117 ASP A N 1
ATOM 921 C CA . ASP A 1 117 ? 19.787 -5.395 -9.689 1.00 93.56 117 ASP A CA 1
ATOM 922 C C . ASP A 1 117 ? 18.996 -6.280 -10.672 1.00 93.56 117 ASP A C 1
ATOM 924 O O . ASP A 1 117 ? 19.370 -7.433 -10.901 1.00 93.56 117 ASP A O 1
ATOM 928 N N . TRP A 1 118 ? 17.889 -5.787 -11.239 1.00 94.19 118 TRP A N 1
ATOM 929 C CA . TRP A 1 118 ? 16.961 -6.628 -12.002 1.00 94.19 118 TRP A CA 1
ATOM 930 C C . TRP A 1 118 ? 16.600 -6.106 -13.390 1.00 94.19 118 TRP A C 1
ATOM 932 O O . TRP A 1 118 ? 16.140 -6.910 -14.203 1.00 94.19 118 TRP A O 1
ATOM 942 N N . VAL A 1 119 ? 16.832 -4.828 -13.712 1.00 91.81 119 VAL A N 1
ATOM 943 C CA . VAL A 1 119 ? 16.409 -4.225 -14.991 1.00 91.81 119 VAL A CA 1
ATOM 944 C C . VAL A 1 119 ? 16.981 -4.970 -16.203 1.00 91.81 119 VAL A C 1
ATOM 946 O O . VAL A 1 119 ? 16.251 -5.313 -17.129 1.00 91.81 119 VAL A O 1
ATOM 949 N N . GLU A 1 120 ? 18.262 -5.347 -16.163 1.00 91.38 120 GLU A N 1
ATOM 950 C CA . GLU A 1 120 ? 18.920 -6.064 -17.268 1.00 91.38 120 GLU A CA 1
ATOM 951 C C . GLU A 1 120 ? 18.511 -7.536 -17.364 1.00 91.38 120 GLU A C 1
ATOM 953 O O . GLU A 1 120 ? 18.633 -8.170 -18.415 1.00 91.38 120 GLU A O 1
ATOM 958 N N . ILE A 1 121 ? 18.063 -8.116 -16.249 1.00 94.25 121 ILE A N 1
ATOM 959 C CA . ILE A 1 121 ? 17.507 -9.467 -16.230 1.00 94.25 121 ILE A CA 1
ATOM 960 C C . ILE A 1 121 ? 16.104 -9.417 -16.832 1.00 94.25 121 ILE A C 1
ATOM 962 O O . ILE A 1 121 ? 15.785 -10.248 -17.673 1.00 94.25 121 ILE A O 1
ATOM 966 N N . HIS A 1 122 ? 15.301 -8.429 -16.436 1.00 92.25 122 HIS A N 1
ATOM 967 C CA . HIS A 1 122 ? 13.929 -8.236 -16.891 1.00 92.25 122 HIS A CA 1
ATOM 968 C C . HIS A 1 122 ? 13.832 -8.007 -18.403 1.00 92.25 122 HIS A C 1
ATOM 970 O O . HIS A 1 122 ? 12.959 -8.587 -19.044 1.00 92.25 122 HIS A O 1
ATOM 976 N N . ASP A 1 123 ? 14.758 -7.235 -18.975 1.00 88.25 123 ASP A N 1
ATOM 977 C CA . ASP A 1 123 ? 14.800 -6.939 -20.415 1.00 88.25 123 ASP A CA 1
ATOM 978 C C . ASP A 1 123 ? 14.997 -8.201 -21.286 1.00 88.25 123 ASP A C 1
ATOM 980 O O . ASP A 1 123 ? 14.627 -8.261 -22.460 1.00 88.25 123 ASP A O 1
ATOM 984 N N . LYS A 1 124 ? 15.519 -9.289 -20.702 1.00 90.62 124 LYS A N 1
ATOM 985 C CA . LYS A 1 124 ? 15.681 -10.565 -21.404 1.00 90.62 124 LYS A CA 1
ATOM 986 C C . LYS A 1 124 ? 14.349 -11.311 -21.482 1.00 90.62 124 LYS A C 1
ATOM 988 O O . LYS A 1 124 ? 13.711 -11.634 -20.478 1.00 90.62 124 LYS A O 1
ATOM 993 N N . LYS A 1 125 ? 13.969 -11.708 -22.699 1.00 88.25 125 LYS A N 1
ATOM 994 C CA . LYS A 1 125 ? 12.754 -12.497 -22.953 1.00 88.25 125 LYS A CA 1
ATOM 995 C C . LYS A 1 125 ? 12.680 -13.731 -22.043 1.00 88.25 125 LYS A C 1
ATOM 997 O O . LYS A 1 125 ? 13.576 -14.573 -22.037 1.00 88.25 125 LYS A O 1
ATOM 1002 N N . GLY A 1 126 ? 11.573 -13.855 -21.311 1.00 88.75 126 GLY A N 1
ATOM 1003 C CA . GLY A 1 126 ? 11.292 -15.004 -20.444 1.00 88.75 126 GLY A CA 1
ATOM 1004 C C . GLY A 1 126 ? 12.021 -15.004 -19.096 1.00 88.75 126 GLY A C 1
ATOM 1005 O O . GLY A 1 126 ? 11.907 -15.990 -18.377 1.00 88.75 126 GLY A O 1
ATOM 1006 N N . LYS A 1 127 ? 12.733 -13.926 -18.734 1.00 94.69 127 LYS A N 1
ATOM 1007 C CA . LYS A 1 127 ? 13.536 -13.832 -17.500 1.00 94.69 127 LYS A CA 1
ATOM 1008 C C . LYS A 1 127 ? 12.876 -13.069 -16.351 1.00 94.69 127 LYS A C 1
ATOM 1010 O O . LYS A 1 127 ? 13.516 -12.747 -15.352 1.00 94.69 127 LYS A O 1
ATOM 1015 N N . VAL A 1 128 ? 11.570 -12.824 -16.454 1.00 92.19 128 VAL A N 1
ATOM 1016 C CA . VAL A 1 128 ? 10.779 -12.197 -15.386 1.00 92.19 128 VAL A CA 1
ATOM 1017 C C . VAL A 1 128 ? 10.891 -12.950 -14.045 1.00 92.19 128 VAL A C 1
ATOM 1019 O O . VAL A 1 128 ? 11.079 -12.283 -13.030 1.00 92.19 128 VAL A O 1
ATOM 1022 N N . PRO A 1 129 ? 10.832 -14.300 -13.977 1.00 95.56 129 PRO A N 1
ATOM 1023 C CA . PRO A 1 129 ? 11.015 -15.017 -12.710 1.00 95.56 129 PRO A CA 1
ATOM 1024 C C . PRO A 1 129 ? 12.382 -14.771 -12.055 1.00 95.56 129 PRO A C 1
ATOM 1026 O O . PRO A 1 129 ? 12.476 -14.683 -10.833 1.00 95.56 129 PRO A O 1
ATOM 1029 N N . GLU A 1 130 ? 13.446 -14.654 -12.847 1.00 97.44 130 GLU A N 1
ATOM 1030 C CA . GLU A 1 130 ? 14.789 -14.331 -12.371 1.00 97.44 130 GLU A CA 1
ATOM 1031 C C . GLU A 1 130 ? 14.897 -12.874 -11.915 1.00 97.44 130 GLU A C 1
ATOM 1033 O O . GLU A 1 130 ? 15.493 -12.622 -10.871 1.00 97.44 130 GLU A O 1
ATOM 1038 N N . ALA A 1 131 ? 14.264 -11.934 -12.622 1.00 95.94 131 ALA A N 1
ATOM 1039 C CA . ALA A 1 131 ? 14.180 -10.538 -12.190 1.00 95.94 131 ALA A CA 1
ATOM 1040 C C . ALA A 1 131 ? 13.458 -10.408 -10.836 1.00 95.94 131 ALA A C 1
ATOM 1042 O O . ALA A 1 131 ? 13.909 -9.675 -9.960 1.00 95.94 131 ALA A O 1
ATOM 1043 N N . ILE A 1 132 ? 12.388 -11.185 -10.617 1.00 95.88 132 ILE A N 1
ATOM 1044 C CA . ILE A 1 132 ? 11.684 -11.242 -9.323 1.00 95.88 132 ILE A CA 1
ATOM 1045 C C . ILE A 1 132 ? 12.609 -11.753 -8.218 1.00 95.88 132 ILE A C 1
ATOM 1047 O O . ILE A 1 132 ? 12.676 -11.164 -7.142 1.00 95.88 132 ILE A O 1
ATOM 1051 N N . LYS A 1 133 ? 13.369 -12.822 -8.484 1.00 96.19 133 LYS A N 1
ATOM 1052 C CA . LYS A 1 133 ? 14.370 -13.337 -7.533 1.00 96.19 133 LYS A CA 1
ATOM 1053 C C . LYS A 1 133 ? 15.477 -12.321 -7.238 1.00 96.19 133 LYS A C 1
ATOM 1055 O O . LYS A 1 133 ? 16.018 -12.339 -6.140 1.00 96.19 133 LYS A O 1
ATOM 1060 N N . ALA A 1 134 ? 15.789 -11.453 -8.198 1.00 96.00 134 ALA A N 1
ATOM 1061 C CA . ALA A 1 134 ? 16.765 -10.376 -8.065 1.00 96.00 134 ALA A CA 1
ATOM 1062 C C . ALA A 1 134 ? 16.203 -9.100 -7.404 1.00 96.00 134 ALA A C 1
ATOM 1064 O O . ALA A 1 134 ? 16.930 -8.124 -7.266 1.00 96.00 134 ALA A O 1
ATOM 1065 N N . GLY A 1 135 ? 14.938 -9.094 -6.965 1.00 94.94 135 GLY A N 1
ATOM 1066 C CA . GLY A 1 135 ? 14.357 -8.003 -6.175 1.00 94.94 135 GLY A CA 1
ATOM 1067 C C . GLY A 1 135 ? 13.215 -7.245 -6.848 1.00 94.94 135 GLY A C 1
ATOM 1068 O O . GLY A 1 135 ? 12.590 -6.411 -6.189 1.00 94.94 135 GLY A O 1
ATOM 1069 N N . MET A 1 136 ? 12.881 -7.554 -8.106 1.00 94.88 136 MET A N 1
ATOM 1070 C CA . MET A 1 136 ? 11.727 -6.952 -8.776 1.00 94.88 136 MET A CA 1
ATOM 1071 C C . MET A 1 136 ? 10.431 -7.361 -8.074 1.00 94.88 136 MET A C 1
ATOM 1073 O O . MET A 1 136 ? 10.150 -8.549 -7.889 1.00 94.88 136 MET A O 1
ATOM 1077 N N . ARG A 1 137 ? 9.585 -6.390 -7.733 1.00 93.50 137 ARG A N 1
ATOM 1078 C CA . ARG A 1 137 ? 8.234 -6.700 -7.267 1.00 93.50 137 ARG A CA 1
ATOM 1079 C C . ARG A 1 137 ? 7.380 -7.174 -8.437 1.00 93.50 137 ARG A C 1
ATOM 1081 O O . ARG A 1 137 ? 7.239 -6.479 -9.443 1.00 93.50 137 ARG A O 1
ATOM 1088 N N . ASP A 1 138 ? 6.766 -8.343 -8.278 1.00 91.12 138 ASP A N 1
ATOM 1089 C CA . ASP A 1 138 ? 5.806 -8.853 -9.250 1.00 91.12 138 ASP A CA 1
ATOM 1090 C C . ASP A 1 138 ? 4.440 -8.180 -9.074 1.00 91.12 138 ASP A C 1
ATOM 1092 O O . ASP A 1 138 ? 3.620 -8.611 -8.263 1.00 91.12 138 ASP A O 1
ATOM 1096 N N . THR A 1 139 ? 4.174 -7.136 -9.856 1.00 87.88 139 THR A N 1
ATOM 1097 C CA . THR A 1 139 ? 2.877 -6.442 -9.863 1.00 87.88 139 THR A CA 1
ATOM 1098 C C . THR A 1 139 ? 1.760 -7.251 -10.535 1.00 87.88 139 THR A C 1
ATOM 1100 O O . THR A 1 139 ? 0.603 -6.841 -10.494 1.00 87.88 139 THR A O 1
ATOM 1103 N N . ARG A 1 140 ? 2.053 -8.439 -11.092 1.00 85.38 140 ARG A N 1
ATOM 1104 C CA . ARG A 1 140 ? 1.022 -9.408 -11.513 1.00 85.38 140 ARG A CA 1
ATOM 1105 C C . ARG A 1 140 ? 0.457 -10.178 -10.323 1.00 85.38 140 ARG A C 1
ATOM 1107 O O . ARG A 1 140 ? -0.649 -10.701 -10.413 1.00 85.38 140 ARG A O 1
ATOM 1114 N N . ASN A 1 141 ? 1.193 -10.254 -9.210 1.00 90.50 141 ASN A N 1
ATOM 1115 C CA . ASN A 1 141 ? 0.656 -10.797 -7.972 1.00 90.50 141 ASN A CA 1
ATOM 1116 C C . ASN A 1 141 ? -0.377 -9.818 -7.405 1.00 90.50 141 ASN A C 1
ATOM 1118 O O . ASN A 1 141 ? -0.044 -8.711 -6.975 1.00 90.50 141 ASN A O 1
ATOM 1122 N N . PHE A 1 142 ? -1.637 -10.244 -7.394 1.00 90.75 142 PHE A N 1
ATOM 1123 C CA . PHE A 1 142 ? -2.756 -9.357 -7.110 1.00 90.75 142 PHE A CA 1
ATOM 1124 C C . PHE A 1 142 ? -2.731 -8.764 -5.699 1.00 90.75 142 PHE A C 1
ATOM 1126 O O . PHE A 1 142 ? -3.030 -7.580 -5.518 1.00 90.75 142 PHE A O 1
ATOM 1133 N N . TYR A 1 143 ? -2.312 -9.553 -4.705 1.00 94.50 143 TYR A N 1
ATOM 1134 C CA . TYR A 1 143 ? -2.110 -9.060 -3.347 1.00 94.50 143 TYR A CA 1
ATOM 1135 C C . TYR A 1 143 ? -0.953 -8.059 -3.284 1.00 94.50 143 TYR A C 1
ATOM 1137 O O . TYR A 1 143 ? -1.127 -6.982 -2.723 1.00 94.50 143 TYR A O 1
ATOM 1145 N N . ALA A 1 144 ? 0.209 -8.378 -3.866 1.00 92.56 144 ALA A N 1
ATOM 1146 C CA . ALA A 1 144 ? 1.385 -7.510 -3.813 1.00 92.56 144 ALA A CA 1
ATOM 1147 C C . ALA A 1 144 ? 1.130 -6.151 -4.480 1.00 92.56 144 ALA A C 1
ATOM 1149 O O . ALA A 1 144 ? 1.488 -5.120 -3.913 1.00 92.56 144 ALA A O 1
ATOM 1150 N N . TRP A 1 145 ? 0.462 -6.149 -5.637 1.00 91.94 145 TRP A N 1
ATOM 1151 C CA . TRP A 1 145 ? 0.038 -4.930 -6.328 1.00 91.94 145 TRP A CA 1
ATOM 1152 C C . TRP A 1 145 ? -0.939 -4.110 -5.486 1.00 91.94 145 TRP A C 1
ATOM 1154 O O . TRP A 1 145 ? -0.700 -2.931 -5.237 1.00 91.94 145 TRP A O 1
ATOM 1164 N N . SER A 1 146 ? -1.996 -4.745 -4.969 1.00 93.31 146 SER A N 1
ATOM 1165 C CA . SER A 1 146 ? -2.983 -4.052 -4.136 1.00 93.31 146 SER A CA 1
ATOM 1166 C C . SER A 1 146 ? -2.329 -3.475 -2.880 1.00 93.31 146 SER A C 1
ATOM 1168 O O . SER A 1 146 ? -2.569 -2.325 -2.520 1.00 93.31 146 SER A O 1
ATOM 1170 N N . LYS A 1 147 ? -1.460 -4.254 -2.220 1.00 94.19 147 LYS A N 1
ATOM 1171 C CA . LYS A 1 147 ? -0.753 -3.851 -0.999 1.00 94.19 147 LYS A CA 1
ATOM 1172 C C . LYS A 1 147 ? 0.083 -2.611 -1.214 1.00 94.19 147 LYS A C 1
ATOM 1174 O O . LYS A 1 147 ? 0.165 -1.790 -0.302 1.00 94.19 147 LYS A O 1
ATOM 1179 N N . ASP A 1 148 ? 0.660 -2.461 -2.395 1.00 92.06 148 ASP A N 1
ATOM 1180 C CA . ASP A 1 148 ? 1.492 -1.317 -2.698 1.00 92.06 148 ASP A CA 1
ATOM 1181 C C . ASP A 1 148 ? 0.723 0.006 -2.653 1.00 92.06 148 ASP A C 1
ATOM 1183 O O . ASP A 1 148 ? 1.154 0.938 -1.978 1.00 92.06 148 ASP A O 1
ATOM 1187 N N . CYS A 1 149 ? -0.492 0.052 -3.208 1.00 92.00 149 CYS A N 1
ATOM 1188 C CA . CYS A 1 149 ? -1.353 1.233 -3.109 1.00 92.00 149 CYS A CA 1
ATOM 1189 C C . CYS A 1 149 ? -1.646 1.603 -1.641 1.00 92.00 149 CYS A C 1
ATOM 1191 O O . CYS A 1 149 ? -1.629 2.775 -1.255 1.00 92.00 149 CYS A O 1
ATOM 1193 N N . PHE A 1 150 ? -1.872 0.596 -0.790 1.00 95.19 150 PHE A N 1
ATOM 1194 C CA . PHE A 1 150 ? -2.148 0.794 0.636 1.00 95.19 150 PHE A CA 1
ATOM 1195 C C . PHE A 1 150 ? -0.927 1.275 1.432 1.00 95.19 150 PHE A C 1
ATOM 1197 O O . PHE A 1 150 ? -1.122 1.939 2.454 1.00 95.19 150 PHE A O 1
ATOM 1204 N N . ARG A 1 151 ? 0.311 0.996 0.988 1.00 92.38 151 ARG A N 1
ATOM 1205 C CA . ARG A 1 151 ? 1.542 1.440 1.677 1.00 92.38 151 ARG A CA 1
ATOM 1206 C C . ARG A 1 151 ? 1.620 2.959 1.797 1.00 92.38 151 ARG A C 1
ATOM 1208 O O . ARG A 1 151 ? 2.102 3.443 2.818 1.00 92.38 151 ARG A O 1
ATOM 1215 N N . CYS A 1 152 ? 1.108 3.685 0.805 1.00 92.06 152 CYS A N 1
ATOM 1216 C CA . CYS A 1 152 ? 1.097 5.146 0.801 1.00 92.06 152 CYS A CA 1
ATOM 1217 C C . CYS A 1 152 ? -0.282 5.685 1.178 1.00 92.06 152 CYS A C 1
ATOM 1219 O O . CYS A 1 152 ? -0.427 6.396 2.172 1.00 92.06 152 CYS A O 1
ATOM 1221 N N . HIS A 1 153 ? -1.329 5.267 0.462 1.00 92.50 153 HIS A N 1
ATOM 1222 C CA . HIS A 1 153 ? -2.656 5.856 0.638 1.00 92.50 153 HIS A CA 1
ATOM 1223 C C . HIS A 1 153 ? -3.307 5.527 1.973 1.00 92.50 153 HIS A C 1
ATOM 1225 O O . HIS A 1 153 ? -4.172 6.272 2.421 1.00 92.50 153 HIS A O 1
ATOM 1231 N N . ARG A 1 154 ? -2.897 4.435 2.622 1.00 94.38 154 ARG A N 1
ATOM 1232 C CA . ARG A 1 154 ? -3.395 4.032 3.938 1.00 94.38 154 ARG A CA 1
ATOM 1233 C C . ARG A 1 154 ? -2.281 3.822 4.955 1.00 94.38 154 ARG A C 1
ATOM 1235 O O . ARG A 1 154 ? -2.608 3.402 6.058 1.00 94.38 154 ARG A O 1
ATOM 1242 N N . GLY A 1 155 ? -1.024 4.138 4.642 1.00 90.50 155 GLY A N 1
ATOM 1243 C CA . GLY A 1 155 ? 0.137 3.829 5.488 1.00 90.50 155 GLY A CA 1
ATOM 1244 C C . GLY A 1 155 ? 0.574 4.926 6.462 1.00 90.50 155 GLY A C 1
ATOM 1245 O O . GLY A 1 155 ? 1.585 4.750 7.143 1.00 90.50 155 GLY A O 1
ATOM 1246 N N . ALA A 1 156 ? -0.151 6.047 6.539 1.00 91.88 156 ALA A N 1
ATOM 1247 C CA . ALA A 1 156 ? 0.152 7.127 7.478 1.00 91.88 156 ALA A CA 1
ATOM 1248 C C . ALA A 1 156 ? 0.061 6.637 8.935 1.00 91.88 156 ALA A C 1
ATOM 1250 O O . ALA A 1 156 ? -1.009 6.214 9.393 1.00 91.88 156 ALA A O 1
ATOM 1251 N N . LYS A 1 157 ? 1.185 6.700 9.656 1.00 94.06 157 LYS A N 1
ATOM 1252 C CA . LYS A 1 157 ? 1.278 6.318 11.071 1.00 94.06 157 LYS A CA 1
ATOM 1253 C C . LYS A 1 157 ? 0.665 7.393 11.979 1.00 94.06 157 LYS A C 1
ATOM 1255 O O . LYS A 1 157 ? 0.253 8.461 11.524 1.00 94.06 157 LYS A O 1
ATOM 1260 N N . GLU A 1 158 ? 0.549 7.081 13.266 1.00 96.69 158 GLU A N 1
ATOM 1261 C CA . GLU A 1 158 ? -0.117 7.943 14.250 1.00 96.69 158 GLU A CA 1
ATOM 1262 C C . GLU A 1 158 ? 0.561 9.315 14.414 1.00 96.69 158 GLU A C 1
ATOM 1264 O O . GLU A 1 158 ? -0.120 10.325 14.569 1.00 96.69 158 GLU A O 1
ATOM 1269 N N . ASP A 1 159 ? 1.887 9.371 14.360 1.00 95.69 159 ASP A N 1
ATOM 1270 C CA . ASP A 1 159 ? 2.676 10.605 14.411 1.00 95.69 159 ASP A CA 1
ATOM 1271 C C . ASP A 1 159 ? 2.410 11.515 13.203 1.00 95.69 159 ASP A C 1
ATOM 1273 O O . ASP A 1 159 ? 2.133 12.700 13.390 1.00 95.69 159 ASP A O 1
ATOM 1277 N N . PHE A 1 160 ? 2.369 10.958 11.987 1.00 95.19 160 PHE A N 1
ATOM 1278 C CA . PHE A 1 160 ? 1.955 11.702 10.789 1.00 95.19 160 PHE A CA 1
ATOM 1279 C C . PHE A 1 160 ? 0.539 12.262 10.959 1.00 95.19 160 PHE A C 1
ATOM 1281 O O . PHE A 1 160 ? 0.288 13.432 10.670 1.00 95.19 160 PHE A O 1
ATOM 1288 N N . TYR A 1 161 ? -0.392 11.450 11.472 1.00 95.50 1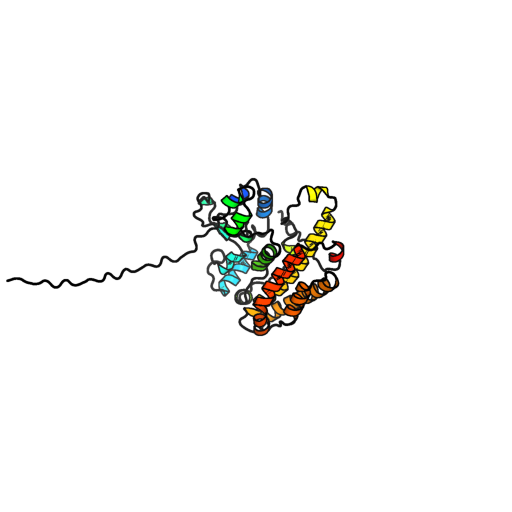61 TYR A N 1
ATOM 1289 C CA . TYR A 1 161 ? -1.761 11.897 11.732 1.00 95.50 161 TYR A CA 1
ATOM 1290 C C . TYR A 1 161 ? -1.816 13.068 12.717 1.00 95.50 161 TYR A C 1
ATOM 1292 O O . TYR A 1 161 ? -2.461 14.077 12.439 1.00 95.50 161 TYR A O 1
ATOM 1300 N N . LYS A 1 162 ? -1.092 12.971 13.838 1.00 95.94 162 LYS A N 1
ATOM 1301 C CA . LYS A 1 162 ? -1.001 14.040 14.845 1.00 95.94 162 LYS A CA 1
ATOM 1302 C C . LYS A 1 162 ? -0.384 15.323 14.279 1.00 95.94 162 LYS A C 1
ATOM 1304 O O . LYS A 1 162 ? -0.777 16.415 14.684 1.00 95.94 162 LYS A O 1
ATOM 1309 N N . ALA A 1 163 ? 0.521 15.210 13.307 1.00 95.81 163 ALA A N 1
ATOM 1310 C CA . ALA A 1 163 ? 1.070 16.353 12.581 1.00 95.81 163 ALA A CA 1
ATOM 1311 C C . ALA A 1 163 ? 0.076 16.987 11.580 1.00 95.81 163 ALA A C 1
ATOM 1313 O O . ALA A 1 163 ? 0.293 18.104 11.111 1.00 95.81 163 ALA A O 1
ATOM 1314 N N . GLY A 1 164 ? -1.063 16.346 11.306 1.00 93.56 164 GLY A N 1
ATOM 1315 C CA . GLY A 1 164 ? -2.098 16.835 10.390 1.00 93.56 164 GLY A CA 1
ATOM 1316 C C . GLY A 1 164 ? -2.154 16.092 9.055 1.00 93.56 164 GLY A C 1
ATOM 1317 O O . GLY A 1 164 ? -2.915 16.487 8.172 1.00 93.56 164 GLY A O 1
ATOM 1318 N N . HIS A 1 165 ? -1.388 15.010 8.894 1.00 93.25 165 HIS A N 1
ATOM 1319 C CA . HIS A 1 165 ? -1.481 14.155 7.718 1.00 93.25 165 HIS A CA 1
ATOM 1320 C C . HIS A 1 165 ? -2.812 13.391 7.697 1.00 93.25 165 HIS A C 1
ATOM 1322 O O . HIS A 1 165 ? -3.277 12.852 8.702 1.00 93.25 165 HIS A O 1
ATOM 1328 N N . ARG A 1 166 ? -3.423 13.282 6.516 1.00 91.00 166 ARG A N 1
ATOM 1329 C CA . ARG A 1 166 ? -4.699 12.571 6.319 1.00 91.00 166 ARG A CA 1
ATOM 1330 C C . ARG A 1 166 ? -4.518 11.057 6.455 1.00 91.00 166 ARG A C 1
ATOM 1332 O O . ARG A 1 166 ? -3.442 10.534 6.174 1.00 91.00 166 ARG A O 1
ATOM 1339 N N . LEU A 1 167 ? -5.573 10.319 6.813 1.00 91.06 167 LEU A N 1
ATOM 1340 C CA . LEU A 1 167 ? -5.482 8.854 6.940 1.00 91.06 167 LEU A CA 1
ATOM 1341 C C . LEU A 1 167 ? -5.844 8.084 5.674 1.00 91.06 167 LEU A C 1
ATOM 1343 O O . LEU A 1 167 ? -5.732 6.853 5.678 1.00 91.06 167 LEU A O 1
ATOM 1347 N N . GLY A 1 168 ? -6.275 8.797 4.633 1.00 89.25 168 GLY A N 1
ATOM 1348 C CA . GLY A 1 168 ? -6.735 8.211 3.381 1.00 89.25 168 GLY A CA 1
ATOM 1349 C C . GLY A 1 168 ? -8.144 7.643 3.490 1.00 89.25 168 GLY A C 1
ATOM 1350 O O . GLY A 1 168 ? -8.455 6.613 2.903 1.00 89.25 168 GLY A O 1
ATOM 1351 N N . GLU A 1 169 ? -9.024 8.294 4.246 1.00 86.75 169 GLU A N 1
ATOM 1352 C CA . GLU A 1 169 ? -10.407 7.863 4.480 1.00 86.75 169 GLU A CA 1
ATOM 1353 C C . GLU A 1 169 ? -11.247 7.834 3.193 1.00 86.75 169 GLU A C 1
ATOM 1355 O O . GLU A 1 169 ? -12.268 7.155 3.133 1.00 86.75 169 GLU A O 1
ATOM 1360 N N . LYS A 1 170 ? -10.809 8.573 2.164 1.00 86.50 170 LYS A N 1
ATOM 1361 C CA . LYS A 1 170 ? -11.422 8.635 0.826 1.00 86.50 170 LYS A CA 1
ATOM 1362 C C . LYS A 1 170 ? -10.752 7.716 -0.200 1.00 86.50 170 LYS A C 1
ATOM 1364 O O . LYS A 1 170 ? -11.177 7.710 -1.354 1.00 86.50 170 LYS A O 1
ATOM 1369 N N . PHE A 1 171 ? -9.684 7.019 0.186 1.00 89.81 171 PHE A N 1
ATOM 1370 C CA . PHE A 1 171 ? -9.004 6.089 -0.701 1.00 89.81 171 PHE A CA 1
ATOM 1371 C C . PHE A 1 171 ? -9.908 4.893 -0.992 1.00 89.81 171 PHE A C 1
ATOM 1373 O O . PHE A 1 171 ? -10.521 4.334 -0.085 1.00 89.81 171 PHE A O 1
ATOM 1380 N N . ASP A 1 172 ? -9.948 4.510 -2.259 1.00 90.56 172 ASP A N 1
ATOM 1381 C CA . ASP A 1 172 ? -10.599 3.305 -2.744 1.00 90.56 172 ASP A CA 1
ATOM 1382 C C . ASP A 1 172 ? -9.721 2.714 -3.848 1.00 90.56 172 ASP A C 1
ATOM 1384 O O . ASP A 1 172 ? -9.278 3.435 -4.746 1.00 90.56 172 ASP A O 1
ATOM 1388 N N . LEU A 1 173 ? -9.448 1.410 -3.771 1.00 91.56 173 LEU A N 1
ATOM 1389 C CA . LEU A 1 173 ? -8.502 0.777 -4.683 1.00 91.56 173 LEU A CA 1
ATOM 1390 C C . LEU A 1 173 ? -8.993 0.836 -6.131 1.00 91.56 173 LEU A C 1
ATOM 1392 O O . LEU A 1 173 ? -8.182 1.083 -7.016 1.00 91.56 173 LEU A O 1
ATOM 1396 N N . VAL A 1 174 ? -10.295 0.674 -6.392 1.00 89.25 174 VAL A N 1
ATOM 1397 C CA . VAL A 1 174 ? -10.852 0.803 -7.745 1.00 89.25 174 VAL A CA 1
ATOM 1398 C C . VAL A 1 174 ? -10.667 2.231 -8.235 1.00 89.25 174 VAL A C 1
ATOM 1400 O O . VAL A 1 174 ? -10.036 2.456 -9.257 1.00 89.25 174 VAL A O 1
ATOM 1403 N N . LYS A 1 175 ? -11.132 3.226 -7.491 1.00 85.12 175 LYS A N 1
ATOM 1404 C CA . LYS A 1 175 ? -11.067 4.622 -7.922 1.00 85.12 175 LYS A CA 1
ATOM 1405 C C . LYS A 1 175 ? -9.634 5.088 -8.212 1.00 85.12 175 LYS A C 1
ATOM 1407 O O . LYS A 1 175 ? -9.428 5.850 -9.151 1.00 85.12 175 LYS A O 1
ATOM 1412 N N . TYR A 1 176 ? -8.662 4.641 -7.419 1.00 82.25 176 TYR A N 1
ATOM 1413 C CA . TYR A 1 176 ? -7.266 5.082 -7.517 1.00 82.25 176 TYR A CA 1
ATOM 1414 C C . TYR A 1 176 ? -6.408 4.243 -8.472 1.00 82.25 176 TYR A C 1
ATOM 1416 O O . TYR A 1 176 ? -5.345 4.698 -8.877 1.00 82.25 176 TYR A O 1
ATOM 1424 N N . SER A 1 177 ? -6.851 3.039 -8.843 1.00 81.94 177 SER A N 1
ATOM 1425 C CA . SER A 1 177 ? -6.133 2.187 -9.801 1.00 81.94 177 SER A CA 1
ATOM 1426 C C . SER A 1 177 ? -6.819 2.070 -11.161 1.00 81.94 177 SER A C 1
ATOM 1428 O O . SER A 1 177 ? -6.194 1.660 -12.137 1.00 81.94 177 SER A O 1
ATOM 1430 N N . GLN A 1 178 ? -8.111 2.389 -11.228 1.00 77.12 178 GLN A N 1
ATOM 1431 C CA . GLN A 1 178 ? -8.896 2.416 -12.452 1.00 77.12 178 GLN A CA 1
ATOM 1432 C C . GLN A 1 178 ? -9.098 3.867 -12.880 1.00 77.12 178 GLN A C 1
ATOM 1434 O O . GLN A 1 178 ? -9.645 4.675 -12.128 1.00 77.12 178 GLN A O 1
ATOM 1439 N N . GLY A 1 179 ? -8.723 4.175 -14.115 1.00 68.44 179 GLY A N 1
ATOM 1440 C CA . GLY A 1 179 ? -8.856 5.512 -14.675 1.00 68.44 179 GLY A CA 1
ATOM 1441 C C . GLY A 1 179 ? -7.891 5.680 -15.833 1.00 68.44 179 GLY A C 1
ATOM 1442 O O . GLY A 1 179 ? -7.874 4.851 -16.745 1.00 68.44 179 GLY A O 1
ATOM 1443 N N . ASP A 1 180 ? -7.081 6.727 -15.753 1.00 58.44 180 ASP A N 1
ATOM 1444 C CA . ASP A 1 180 ? -6.192 7.161 -16.828 1.00 58.44 180 ASP A CA 1
ATOM 1445 C C . ASP A 1 180 ? -4.977 6.239 -17.026 1.00 58.44 180 ASP A C 1
ATOM 1447 O O . ASP A 1 180 ? -4.501 6.090 -18.146 1.00 58.44 180 ASP A O 1
ATOM 1451 N N . PHE A 1 181 ? -4.541 5.532 -15.977 1.00 62.84 181 PHE A N 1
ATOM 1452 C CA . PHE A 1 181 ? -3.504 4.504 -16.071 1.00 62.84 181 PHE A CA 1
ATOM 1453 C C . PHE A 1 181 ? -4.117 3.097 -16.038 1.00 62.84 181 PHE A C 1
ATOM 1455 O O . PHE A 1 181 ? -4.739 2.682 -15.052 1.00 62.84 181 PHE A O 1
ATOM 1462 N N . LYS A 1 182 ? -3.940 2.329 -17.118 1.00 64.88 182 LYS A N 1
ATOM 1463 C CA . LYS A 1 182 ? -4.408 0.938 -17.188 1.00 64.88 182 LYS A CA 1
ATOM 1464 C C . LYS A 1 182 ? -3.352 0.006 -16.598 1.00 64.88 182 LYS A C 1
ATOM 1466 O O . LYS A 1 182 ? -2.348 -0.283 -17.235 1.00 64.88 182 LYS A O 1
ATOM 1471 N N . HIS A 1 183 ? -3.615 -0.537 -15.411 1.00 68.19 183 HIS A N 1
ATOM 1472 C CA . HIS A 1 183 ? -2.701 -1.483 -14.754 1.00 68.19 183 HIS A CA 1
ATOM 1473 C C . HIS A 1 183 ? -2.796 -2.925 -15.295 1.00 68.19 183 HIS A C 1
ATOM 1475 O O . HIS A 1 183 ? -2.113 -3.818 -14.799 1.00 68.19 183 HIS A O 1
ATOM 1481 N N . TRP A 1 184 ? -3.641 -3.186 -16.296 1.00 67.94 184 TRP A N 1
ATOM 1482 C CA . TRP A 1 184 ? -3.753 -4.487 -16.958 1.00 67.94 184 TRP A CA 1
ATOM 1483 C C . TRP A 1 184 ? -3.702 -4.311 -18.469 1.00 67.94 184 TRP A C 1
ATOM 1485 O O . TRP A 1 184 ? -4.431 -3.512 -19.060 1.00 67.94 184 TRP A O 1
ATOM 1495 N N . VAL A 1 185 ? -2.848 -5.123 -19.081 1.00 66.62 185 VAL A N 1
ATOM 1496 C CA . VAL A 1 185 ? -2.768 -5.296 -20.525 1.00 66.62 185 VAL A CA 1
ATOM 1497 C C . VAL A 1 185 ? -3.561 -6.549 -20.868 1.00 66.62 185 VAL A C 1
ATOM 1499 O O . VAL A 1 185 ? -3.314 -7.619 -20.308 1.00 66.62 185 VAL A O 1
ATOM 1502 N N . TRP A 1 186 ? -4.537 -6.411 -21.760 1.00 72.44 186 TRP A N 1
ATOM 1503 C CA . TRP A 1 186 ? -5.277 -7.551 -22.281 1.00 72.44 186 TRP A CA 1
ATOM 1504 C C . TRP A 1 186 ? -4.451 -8.223 -23.381 1.00 72.44 186 TRP A C 1
ATOM 1506 O O . TRP A 1 186 ? -3.831 -7.563 -24.211 1.00 72.44 186 TRP A O 1
ATOM 1516 N N . SER A 1 187 ? -4.418 -9.550 -23.373 1.00 71.81 187 SER A N 1
ATOM 1517 C CA . SER A 1 187 ? -3.882 -10.332 -24.488 1.00 71.81 187 SER A CA 1
ATOM 1518 C C . SER A 1 187 ? -4.742 -10.150 -25.739 1.00 71.81 187 SER A C 1
ATOM 1520 O O . SER A 1 187 ? -5.939 -9.868 -25.646 1.00 71.81 187 SER A O 1
ATOM 1522 N N . LYS A 1 188 ? -4.155 -10.390 -26.916 1.00 77.00 188 LYS A N 1
ATOM 1523 C CA . LYS A 1 188 ? -4.894 -10.356 -28.187 1.00 77.00 188 LYS A CA 1
ATOM 1524 C C . LYS A 1 188 ? -6.065 -11.338 -28.187 1.00 77.00 188 LYS A C 1
ATOM 1526 O O . LYS A 1 188 ? -7.116 -11.030 -28.736 1.00 77.00 188 LYS A O 1
ATOM 1531 N N . GLU A 1 189 ? -5.917 -12.495 -27.538 1.00 76.56 189 GLU A N 1
ATOM 1532 C CA . GLU A 1 189 ? -7.009 -13.455 -27.373 1.00 76.56 189 GLU A CA 1
ATOM 1533 C C . GLU A 1 189 ? -8.145 -12.892 -26.509 1.00 76.56 189 GLU A C 1
ATOM 1535 O O . GLU A 1 189 ? -9.319 -13.071 -26.833 1.00 76.56 189 GLU A O 1
ATOM 1540 N N . GLN A 1 190 ? -7.819 -12.186 -25.420 1.00 77.12 190 GLN A N 1
ATOM 1541 C CA . GLN A 1 190 ? -8.825 -11.525 -24.585 1.00 77.12 190 GLN A CA 1
ATOM 1542 C C . GLN A 1 190 ? -9.539 -10.413 -25.355 1.00 77.12 190 GLN A C 1
ATOM 1544 O O . GLN A 1 190 ? -10.761 -10.314 -25.261 1.00 77.12 190 GLN A O 1
ATOM 1549 N N . GLU A 1 191 ? -8.816 -9.631 -26.155 1.00 78.19 191 GLU A N 1
ATOM 1550 C CA . GLU A 1 191 ? -9.411 -8.591 -26.998 1.00 78.19 191 GLU A CA 1
ATOM 1551 C C . GLU A 1 191 ? -10.331 -9.169 -28.079 1.00 78.19 191 GLU A C 1
ATOM 1553 O O . GLU A 1 191 ? -11.439 -8.675 -28.282 1.00 78.19 191 GLU A O 1
ATOM 1558 N N . ALA A 1 192 ? -9.927 -10.273 -28.708 1.00 78.88 192 ALA A N 1
ATOM 1559 C CA . ALA A 1 192 ? -10.704 -10.945 -29.746 1.00 78.88 192 ALA A CA 1
ATOM 1560 C C . ALA A 1 192 ? -11.939 -11.701 -29.216 1.00 78.88 192 ALA A C 1
ATOM 1562 O O . ALA A 1 192 ? -12.803 -12.091 -29.998 1.00 78.88 192 ALA A O 1
ATOM 1563 N N . SER A 1 193 ? -12.045 -11.921 -27.902 1.00 77.50 193 SER A N 1
ATOM 1564 C CA . SER A 1 193 ? -13.093 -12.766 -27.311 1.00 77.50 193 SER A CA 1
ATOM 1565 C C . SER A 1 193 ? -14.496 -12.141 -27.261 1.00 77.50 193 SER A C 1
ATOM 1567 O O . SER A 1 193 ? -15.448 -12.824 -26.883 1.00 77.50 193 SER A O 1
ATOM 1569 N N . GLY A 1 194 ? -14.649 -10.857 -27.608 1.00 78.06 194 GLY A N 1
ATOM 1570 C CA . GLY A 1 194 ? -15.948 -10.167 -27.670 1.00 78.06 194 GLY A CA 1
ATOM 1571 C C . GLY A 1 194 ? -16.656 -9.956 -26.321 1.00 78.06 194 GLY A C 1
ATOM 1572 O O . GLY A 1 194 ? -17.761 -9.427 -26.292 1.00 78.06 194 GLY A O 1
ATOM 1573 N N . ASN A 1 195 ? -16.038 -10.339 -25.197 1.00 81.12 195 ASN A N 1
ATOM 1574 C CA . ASN A 1 195 ? -16.611 -10.258 -23.844 1.00 81.12 195 ASN A CA 1
ATOM 1575 C C . ASN A 1 195 ? -15.812 -9.330 -22.905 1.00 81.12 195 ASN A C 1
ATOM 1577 O O . ASN A 1 195 ? -15.878 -9.470 -21.679 1.00 81.12 195 ASN A O 1
ATOM 1581 N N . LEU A 1 196 ? -15.044 -8.395 -23.477 1.00 80.56 196 LEU A N 1
ATOM 1582 C CA . LEU A 1 196 ? -14.160 -7.497 -22.732 1.00 80.56 196 LEU A CA 1
ATOM 1583 C C . LEU A 1 196 ? -14.886 -6.739 -21.617 1.00 80.56 196 LEU A C 1
ATOM 1585 O O . LEU A 1 196 ? -14.334 -6.618 -20.528 1.00 80.56 196 LEU A O 1
ATOM 1589 N N . ASP A 1 197 ? -16.125 -6.301 -21.837 1.00 82.06 197 ASP A N 1
ATOM 1590 C CA . ASP A 1 197 ? -16.903 -5.576 -20.824 1.00 82.06 197 ASP A CA 1
ATOM 1591 C C . ASP A 1 197 ? -17.220 -6.443 -19.599 1.00 82.06 197 ASP A C 1
ATOM 1593 O O . ASP A 1 197 ? -17.089 -6.000 -18.454 1.00 82.06 197 ASP A O 1
ATOM 1597 N N . ALA A 1 198 ? -17.568 -7.714 -19.817 1.00 83.81 198 ALA A N 1
ATOM 1598 C CA . ALA A 1 198 ? -17.805 -8.665 -18.737 1.00 83.81 198 ALA A CA 1
ATOM 1599 C C . ALA A 1 198 ? -16.504 -8.985 -17.984 1.00 83.81 198 ALA A C 1
ATOM 1601 O O . ALA A 1 198 ? -16.490 -8.986 -16.753 1.00 83.81 198 ALA A O 1
ATOM 1602 N N . LYS A 1 199 ? -15.389 -9.184 -18.703 1.00 84.25 199 LYS A N 1
ATOM 1603 C CA . LYS A 1 199 ? -14.058 -9.387 -18.099 1.00 84.25 199 LYS A CA 1
ATOM 1604 C C . LYS A 1 199 ? -13.597 -8.169 -17.301 1.00 84.25 199 LYS A C 1
ATOM 1606 O O . LYS A 1 199 ? -13.032 -8.315 -16.219 1.00 84.25 199 LYS A O 1
ATOM 1611 N N . LEU A 1 200 ? -13.861 -6.969 -17.806 1.00 84.00 200 LEU A N 1
ATOM 1612 C CA . LEU A 1 200 ? -13.553 -5.715 -17.134 1.00 84.00 200 LEU A CA 1
ATOM 1613 C C . LEU A 1 200 ? -14.385 -5.561 -15.860 1.00 84.00 200 LEU A C 1
ATOM 1615 O O . LEU A 1 200 ? -13.833 -5.242 -14.812 1.00 84.00 200 LEU A O 1
ATOM 1619 N N . THR A 1 201 ? -15.683 -5.855 -15.928 1.00 86.94 201 THR A N 1
ATOM 1620 C CA . THR A 1 201 ? -16.589 -5.836 -14.770 1.00 86.94 201 THR A CA 1
ATOM 1621 C C . THR A 1 201 ? -16.137 -6.832 -13.704 1.00 86.94 201 THR A C 1
ATOM 1623 O O . THR A 1 201 ? -15.998 -6.472 -12.537 1.00 86.94 201 THR A O 1
ATOM 1626 N N . GLN A 1 202 ? -15.809 -8.062 -14.112 1.00 89.31 202 GLN A N 1
ATOM 1627 C CA . GLN A 1 202 ? -15.244 -9.085 -13.233 1.00 89.31 202 GLN A CA 1
ATOM 1628 C C . GLN A 1 202 ? -13.944 -8.599 -12.575 1.00 89.31 202 GLN A C 1
ATOM 1630 O O . GLN A 1 202 ? -13.785 -8.723 -11.360 1.00 89.31 202 GLN A O 1
ATOM 1635 N N . LYS A 1 203 ? -13.008 -8.028 -13.348 1.00 88.75 203 LYS A N 1
ATOM 1636 C CA . LYS A 1 203 ? -11.722 -7.565 -12.810 1.00 88.75 203 LYS A CA 1
ATOM 1637 C C . LYS A 1 203 ? -11.906 -6.409 -11.826 1.00 88.75 203 LYS A C 1
ATOM 1639 O O . LYS A 1 203 ? -11.330 -6.463 -10.744 1.00 88.75 203 LYS A O 1
ATOM 1644 N N . ILE A 1 204 ? -12.740 -5.420 -12.153 1.00 89.56 204 ILE A N 1
ATOM 1645 C CA . ILE A 1 204 ? -13.072 -4.297 -11.261 1.00 89.56 204 ILE A CA 1
ATOM 1646 C C . ILE A 1 204 ? -13.700 -4.805 -9.962 1.00 89.56 204 ILE A C 1
ATOM 1648 O O . ILE A 1 204 ? -13.299 -4.382 -8.880 1.00 89.56 204 ILE A O 1
ATOM 1652 N N . GLY A 1 205 ? -14.636 -5.750 -10.058 1.00 92.88 205 GLY A N 1
ATOM 1653 C CA . GLY A 1 205 ? -15.256 -6.373 -8.896 1.00 92.88 205 GLY A CA 1
ATOM 1654 C C . GLY A 1 205 ? -14.240 -7.053 -7.981 1.00 92.88 205 GLY A C 1
ATOM 1655 O O . GLY A 1 205 ? -14.236 -6.812 -6.774 1.00 92.88 205 GLY A O 1
ATOM 1656 N N . LYS A 1 206 ? -13.310 -7.829 -8.550 1.00 94.38 206 LYS A N 1
ATOM 1657 C CA . LYS A 1 206 ? -12.199 -8.427 -7.793 1.00 94.38 206 LYS A CA 1
ATOM 1658 C C . LYS A 1 206 ? -11.302 -7.369 -7.145 1.00 94.38 206 LYS A C 1
ATOM 1660 O O . LYS A 1 206 ? -10.896 -7.548 -6.002 1.00 94.38 206 LYS A O 1
ATOM 1665 N N . ILE A 1 207 ? -10.999 -6.271 -7.839 1.00 93.62 207 ILE A N 1
ATOM 1666 C CA . ILE A 1 207 ? -10.178 -5.175 -7.292 1.00 93.62 207 ILE A CA 1
ATOM 166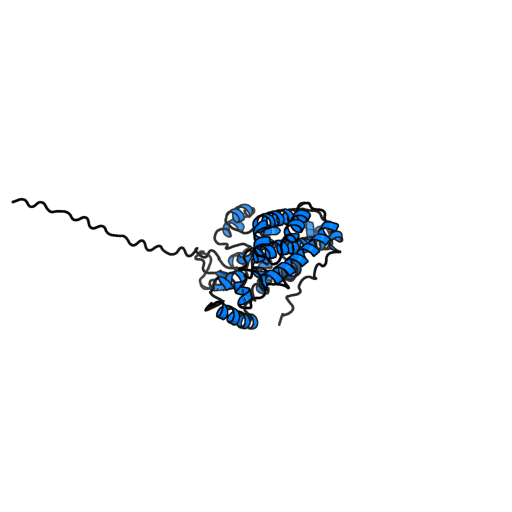7 C C . ILE A 1 207 ? -10.870 -4.527 -6.102 1.00 93.62 207 ILE A C 1
ATOM 1669 O O . ILE A 1 207 ? -10.230 -4.296 -5.081 1.00 93.62 207 ILE A O 1
ATOM 1673 N N . TRP A 1 208 ? -12.174 -4.282 -6.199 1.00 95.12 208 TRP A N 1
ATOM 1674 C CA . TRP A 1 208 ? -12.933 -3.727 -5.089 1.00 95.12 208 TRP A CA 1
ATOM 1675 C C . TRP A 1 208 ? -12.905 -4.656 -3.868 1.00 95.12 208 TRP A C 1
ATOM 1677 O O . TRP A 1 208 ? -12.522 -4.230 -2.782 1.00 95.12 208 TRP A O 1
ATOM 1687 N N . VAL A 1 209 ? -13.202 -5.949 -4.053 1.00 97.12 209 VAL A N 1
ATOM 1688 C CA . VAL A 1 209 ? -13.176 -6.937 -2.958 1.00 97.12 209 VAL A CA 1
ATOM 1689 C C . VAL A 1 209 ? -11.774 -7.063 -2.342 1.00 97.12 209 VAL A C 1
ATOM 1691 O O . VAL A 1 209 ? -11.647 -7.127 -1.118 1.00 97.12 209 VAL A O 1
ATOM 1694 N N . ALA A 1 210 ? -10.715 -7.057 -3.160 1.00 97.12 210 ALA A N 1
ATOM 1695 C CA . ALA A 1 210 ? -9.339 -7.035 -2.668 1.00 97.12 210 ALA A CA 1
ATOM 1696 C C . ALA A 1 210 ? -9.045 -5.753 -1.872 1.00 97.12 210 ALA A C 1
ATOM 1698 O O . ALA A 1 210 ? -8.454 -5.826 -0.797 1.00 97.12 210 ALA A O 1
ATOM 1699 N N . GLY A 1 211 ? -9.512 -4.595 -2.343 1.00 97.12 211 GLY A N 1
ATOM 1700 C CA . GLY A 1 211 ? -9.411 -3.323 -1.631 1.00 97.12 211 GLY A CA 1
ATOM 1701 C C . GLY A 1 211 ? -10.039 -3.381 -0.237 1.00 97.12 211 GLY A C 1
ATOM 1702 O O . GLY A 1 211 ? -9.392 -3.013 0.739 1.00 97.12 211 GLY A O 1
ATOM 1703 N N . GLU A 1 212 ? -11.253 -3.915 -0.109 1.00 98.00 212 GLU A N 1
ATOM 1704 C CA . GLU A 1 212 ? -11.908 -4.088 1.195 1.00 98.00 212 GLU A CA 1
ATOM 1705 C C . GLU A 1 212 ? -11.128 -5.059 2.104 1.00 98.00 212 GLU A C 1
ATOM 1707 O O . GLU A 1 212 ? -10.947 -4.793 3.294 1.00 98.00 212 GLU A O 1
ATOM 1712 N N . ALA A 1 213 ? -10.583 -6.150 1.553 1.00 98.44 213 ALA A N 1
ATOM 1713 C CA . ALA A 1 213 ? -9.755 -7.089 2.311 1.00 98.44 213 ALA A CA 1
ATOM 1714 C C . ALA A 1 213 ? -8.459 -6.450 2.836 1.00 98.44 213 ALA A C 1
ATOM 1716 O O . ALA A 1 213 ? -8.113 -6.601 4.010 1.00 98.44 213 ALA A O 1
ATOM 1717 N N . LEU A 1 214 ? -7.767 -5.676 2.000 1.00 98.31 214 LEU A N 1
ATOM 1718 C CA . LEU A 1 214 ? -6.585 -4.928 2.418 1.00 98.31 214 LEU A CA 1
ATOM 1719 C C . LEU A 1 214 ? -6.915 -3.759 3.347 1.00 98.31 214 LEU A C 1
ATOM 1721 O O . LEU A 1 214 ? -6.081 -3.399 4.174 1.00 98.31 214 LEU A O 1
ATOM 1725 N N . GLN A 1 215 ? -8.117 -3.185 3.272 1.00 98.19 215 GLN A N 1
ATOM 1726 C CA . GLN A 1 215 ? -8.573 -2.180 4.228 1.00 98.19 215 GLN A CA 1
ATOM 1727 C C . GLN A 1 215 ? -8.736 -2.776 5.631 1.00 98.19 215 GLN A C 1
ATOM 1729 O O . GLN A 1 215 ? -8.341 -2.126 6.604 1.00 98.19 215 GLN A O 1
ATOM 1734 N N . VAL A 1 216 ? -9.243 -4.010 5.746 1.00 98.50 216 VAL A N 1
ATOM 1735 C CA . VAL A 1 216 ? -9.255 -4.759 7.015 1.00 98.50 216 VAL A CA 1
ATOM 1736 C C . VAL A 1 216 ? -7.828 -4.937 7.536 1.00 98.50 216 VAL A C 1
ATOM 1738 O O . VAL A 1 216 ? -7.540 -4.567 8.676 1.00 98.50 216 VAL A O 1
ATOM 1741 N N . GLU A 1 217 ? -6.922 -5.443 6.698 1.00 98.25 217 GLU A N 1
ATOM 1742 C CA . GLU A 1 217 ? -5.523 -5.659 7.074 1.00 98.25 217 GLU A CA 1
ATOM 1743 C C . GLU A 1 217 ? -4.842 -4.353 7.517 1.00 98.25 217 GLU A C 1
ATOM 1745 O O . GLU A 1 217 ? -4.276 -4.281 8.606 1.00 98.25 217 GLU A O 1
ATOM 1750 N N . ALA A 1 218 ? -4.930 -3.295 6.708 1.00 97.75 218 ALA A N 1
ATOM 1751 C CA . ALA A 1 218 ? -4.292 -2.011 6.969 1.00 97.75 218 ALA A CA 1
ATOM 1752 C C . ALA A 1 218 ? -4.819 -1.352 8.249 1.00 97.75 218 ALA A C 1
ATOM 1754 O O . ALA A 1 218 ? -4.025 -0.843 9.040 1.00 97.75 218 ALA A O 1
ATOM 1755 N N . SER A 1 219 ? -6.135 -1.381 8.486 1.00 98.06 219 SER A N 1
ATOM 1756 C CA . SER A 1 219 ? -6.707 -0.841 9.722 1.00 98.06 219 SER A CA 1
ATOM 1757 C C . SER A 1 219 ? -6.219 -1.603 10.952 1.00 98.06 219 SER A C 1
ATOM 1759 O O . SER A 1 219 ? -5.837 -0.972 11.936 1.00 98.06 219 SER A O 1
ATOM 1761 N N . ILE A 1 220 ? -6.180 -2.940 10.901 1.00 98.31 220 ILE A N 1
ATOM 1762 C CA . ILE A 1 220 ? -5.685 -3.757 12.019 1.00 98.31 220 ILE A CA 1
ATOM 1763 C C . ILE A 1 220 ? -4.214 -3.460 12.291 1.00 98.31 220 ILE A C 1
ATOM 1765 O O . ILE A 1 220 ? -3.859 -3.190 13.437 1.00 98.31 220 ILE A O 1
ATOM 1769 N N . MET A 1 221 ? -3.366 -3.442 11.259 1.00 97.62 221 MET A N 1
ATOM 1770 C CA . MET A 1 221 ? -1.943 -3.139 11.433 1.00 97.62 221 MET A CA 1
ATOM 1771 C C . MET A 1 221 ? -1.747 -1.765 12.085 1.00 97.62 221 MET A C 1
ATOM 1773 O O . MET A 1 221 ? -1.021 -1.646 13.070 1.00 97.62 221 MET A O 1
ATOM 1777 N N . ARG A 1 222 ? -2.485 -0.746 11.640 1.00 96.94 222 ARG A N 1
ATOM 1778 C CA . ARG A 1 222 ? -2.397 0.613 12.196 1.00 96.94 222 ARG A CA 1
ATOM 1779 C C . ARG A 1 222 ? -2.876 0.720 13.633 1.00 96.94 222 ARG A C 1
ATOM 1781 O O . ARG A 1 222 ? -2.226 1.396 14.422 1.00 96.94 222 ARG A O 1
ATOM 1788 N N . ILE A 1 223 ? -3.980 0.062 13.985 1.00 98.25 223 ILE A N 1
ATOM 1789 C CA . ILE A 1 223 ? -4.444 0.002 15.377 1.00 98.25 223 ILE A CA 1
ATOM 1790 C C . ILE A 1 223 ? -3.404 -0.728 16.233 1.00 98.25 223 ILE A C 1
ATOM 1792 O O . ILE A 1 223 ? -3.106 -0.287 17.338 1.00 98.25 223 ILE A O 1
ATOM 1796 N N . SER A 1 224 ? -2.805 -1.806 15.715 1.00 97.75 224 SER A N 1
ATOM 1797 C CA . SER A 1 224 ? -1.794 -2.579 16.441 1.00 97.75 224 SER A CA 1
ATOM 1798 C C . SER A 1 224 ? -0.506 -1.789 16.706 1.00 97.75 224 SER A C 1
ATOM 1800 O O . SER A 1 224 ? 0.133 -1.993 17.734 1.00 97.75 224 SER A O 1
ATOM 1802 N N . GLU A 1 225 ? -0.141 -0.870 15.813 1.00 96.88 225 GLU A N 1
ATOM 1803 C CA . GLU A 1 225 ? 1.056 -0.027 15.922 1.00 96.88 225 GLU A CA 1
ATOM 1804 C C . GLU A 1 225 ? 0.820 1.274 16.709 1.00 96.88 225 GLU A C 1
ATOM 1806 O O . GLU A 1 225 ? 1.775 1.994 16.994 1.00 96.88 225 GLU A O 1
ATOM 1811 N N . ALA A 1 226 ? -0.428 1.589 17.066 1.00 97.69 226 ALA A N 1
ATOM 1812 C CA . ALA A 1 226 ? -0.755 2.814 17.786 1.00 97.69 226 ALA A CA 1
ATOM 1813 C C . ALA A 1 226 ? -0.214 2.810 19.227 1.00 97.69 226 ALA A C 1
ATOM 1815 O O . ALA A 1 226 ? -0.150 1.777 19.902 1.00 97.69 226 ALA A O 1
ATOM 1816 N N . SER A 1 227 ? 0.130 4.003 19.712 1.00 97.19 227 SER A N 1
ATOM 1817 C CA . SER A 1 227 ? 0.659 4.240 21.061 1.00 97.19 227 SER A CA 1
ATOM 1818 C C . SER A 1 227 ? -0.375 4.038 22.174 1.00 97.19 227 SER A C 1
ATOM 1820 O O . SER A 1 227 ? -0.008 3.784 23.320 1.00 97.19 227 SER A O 1
ATOM 1822 N N . GLY A 1 228 ? -1.667 4.102 21.848 1.00 97.25 228 GLY A N 1
ATOM 1823 C CA . GLY A 1 228 ? -2.761 3.930 22.795 1.00 97.25 228 GLY A CA 1
ATOM 1824 C C . GLY A 1 228 ? -4.129 4.084 22.136 1.00 97.25 228 GLY A C 1
ATOM 1825 O O . GLY A 1 228 ? -4.243 4.137 20.913 1.00 97.25 228 GLY A O 1
ATOM 1826 N N . LYS A 1 229 ? -5.175 4.149 22.965 1.00 98.06 229 LYS A N 1
ATOM 1827 C CA . LYS A 1 229 ? -6.539 4.473 22.522 1.00 98.06 229 LYS A CA 1
ATOM 1828 C C . LYS A 1 229 ? -6.651 5.964 22.208 1.00 98.06 229 LYS A C 1
ATOM 1830 O O . LYS A 1 229 ? -6.062 6.781 22.912 1.00 98.06 229 LYS A O 1
ATOM 1835 N N . GLY A 1 230 ? -7.454 6.310 21.209 1.00 97.38 230 GLY A N 1
ATOM 1836 C CA . GLY A 1 230 ? -7.830 7.688 20.913 1.00 97.38 230 GLY A CA 1
ATOM 1837 C C . GLY A 1 230 ? -8.330 7.841 19.483 1.00 97.38 230 GLY A C 1
ATOM 1838 O O . GLY A 1 230 ? -8.579 6.855 18.790 1.00 97.38 230 GLY A O 1
ATOM 1839 N N . GLU A 1 231 ? -8.409 9.083 19.012 1.00 97.38 231 GLU A N 1
ATOM 1840 C CA . GLU A 1 231 ? -9.020 9.397 17.716 1.00 97.38 231 GLU A CA 1
ATOM 1841 C C . GLU A 1 231 ? -8.387 8.617 16.543 1.00 97.38 231 GLU A C 1
ATOM 1843 O O . GLU A 1 231 ? -9.087 8.148 15.646 1.00 97.38 231 GLU A O 1
ATOM 1848 N N . TYR A 1 232 ? -7.063 8.412 16.557 1.00 97.81 232 TYR A N 1
ATOM 1849 C CA . TYR A 1 232 ? -6.372 7.635 15.524 1.00 97.81 232 TYR A CA 1
ATOM 1850 C C . TYR A 1 232 ? -6.861 6.179 15.453 1.00 97.81 232 TYR A C 1
ATOM 1852 O O . TYR A 1 232 ? -7.118 5.662 14.359 1.00 97.81 232 TYR A O 1
ATOM 1860 N N . THR A 1 233 ? -7.005 5.501 16.597 1.00 98.25 233 THR A N 1
ATOM 1861 C CA . THR A 1 233 ? -7.485 4.114 16.623 1.00 98.25 233 THR A CA 1
ATOM 1862 C C . THR A 1 233 ? -8.984 4.034 16.370 1.00 98.25 233 THR A C 1
ATOM 1864 O O . THR A 1 233 ? -9.422 3.118 15.681 1.00 98.25 233 THR A O 1
ATOM 1867 N N . GLU A 1 234 ? -9.763 5.016 16.824 1.00 98.19 234 GLU A N 1
ATOM 1868 C CA . GLU A 1 234 ? -11.202 5.122 16.557 1.00 98.19 234 GLU A CA 1
ATOM 1869 C C . GLU A 1 234 ? -11.498 5.279 15.062 1.00 98.19 234 GLU A C 1
ATOM 1871 O O . GLU A 1 234 ? -12.314 4.535 14.513 1.00 98.19 234 GLU A O 1
ATOM 1876 N N . LYS A 1 235 ? -10.787 6.174 14.360 1.00 97.69 235 LYS A N 1
ATOM 1877 C CA . LYS A 1 235 ? -10.947 6.334 12.906 1.00 97.69 235 LYS A CA 1
ATOM 1878 C C . LYS A 1 235 ? -10.579 5.060 12.147 1.00 97.69 235 LYS A C 1
ATOM 1880 O O . LYS A 1 235 ? -11.305 4.656 11.238 1.00 97.69 235 LYS A O 1
ATOM 1885 N N . ASN A 1 236 ? -9.481 4.395 12.515 1.00 98.06 236 ASN A N 1
ATOM 1886 C CA . ASN A 1 236 ? -9.102 3.130 11.879 1.00 98.06 236 ASN A CA 1
ATOM 1887 C C . ASN A 1 236 ? -10.090 1.995 12.206 1.00 98.06 236 ASN A C 1
ATOM 1889 O O . ASN A 1 236 ? -10.390 1.195 11.320 1.00 98.06 236 ASN A O 1
ATOM 1893 N N . ALA A 1 237 ? -10.656 1.955 13.416 1.00 98.25 237 ALA A N 1
ATOM 1894 C CA . ALA A 1 237 ? -11.678 0.982 13.805 1.00 98.25 237 ALA A CA 1
ATOM 1895 C C . ALA A 1 237 ? -13.006 1.201 13.059 1.00 98.25 237 ALA A C 1
ATOM 1897 O O . ALA A 1 237 ? -13.654 0.233 12.655 1.00 98.25 237 ALA A O 1
ATOM 1898 N N . ALA A 1 238 ? -13.390 2.453 12.795 1.00 98.06 238 ALA A N 1
ATOM 1899 C CA . ALA A 1 238 ? -14.548 2.766 11.957 1.00 98.06 238 ALA A CA 1
ATOM 1900 C C . ALA A 1 238 ? -14.344 2.288 10.507 1.00 98.06 238 ALA A C 1
ATOM 1902 O O . ALA A 1 238 ? -15.224 1.658 9.920 1.00 98.06 238 ALA A O 1
ATOM 1903 N N . LEU A 1 239 ? -13.153 2.525 9.946 1.00 97.25 239 LEU A N 1
ATOM 1904 C CA . LEU A 1 239 ? -12.789 2.079 8.595 1.00 97.25 239 LEU A CA 1
ATOM 1905 C C . LEU A 1 239 ? -12.720 0.548 8.501 1.00 97.25 239 LEU A C 1
ATOM 1907 O O . LEU A 1 239 ? -13.185 -0.025 7.519 1.00 97.25 239 LEU A O 1
ATOM 1911 N N . LEU A 1 240 ? -12.200 -0.111 9.541 1.00 98.19 240 LEU A N 1
ATOM 1912 C CA . LEU A 1 240 ? -12.231 -1.566 9.685 1.00 98.19 240 LEU A CA 1
ATOM 1913 C C . LEU A 1 240 ? -13.668 -2.099 9.688 1.00 98.19 240 LEU A C 1
ATOM 1915 O O . LEU A 1 240 ? -13.981 -3.009 8.927 1.00 98.19 240 LEU A O 1
ATOM 1919 N N . SER A 1 241 ? -14.536 -1.529 10.527 1.00 98.44 241 SER A N 1
ATOM 1920 C CA . SER A 1 241 ? -15.923 -1.985 10.681 1.00 98.44 241 SER A CA 1
ATOM 1921 C C . SER A 1 241 ? -16.681 -1.897 9.358 1.00 98.44 241 SER A C 1
ATOM 1923 O O . SER A 1 241 ? -17.306 -2.871 8.941 1.00 98.44 241 SER A O 1
ATOM 1925 N N . LYS A 1 242 ? -16.526 -0.777 8.640 1.00 97.44 242 LYS A N 1
ATOM 1926 C CA . LYS A 1 242 ? -17.096 -0.592 7.301 1.00 97.44 242 LYS A CA 1
ATOM 1927 C C . LYS A 1 242 ? -16.601 -1.653 6.309 1.00 97.44 242 LYS A C 1
ATOM 1929 O O . LYS A 1 242 ? -17.411 -2.234 5.590 1.00 97.44 242 LYS A O 1
ATOM 1934 N N . ALA A 1 243 ? -15.298 -1.934 6.290 1.00 97.94 243 ALA A N 1
ATOM 1935 C CA . ALA A 1 243 ? -14.735 -2.939 5.390 1.00 97.94 243 ALA A CA 1
ATOM 1936 C C . ALA A 1 243 ? -15.226 -4.358 5.716 1.00 97.94 243 ALA A C 1
ATOM 1938 O O . ALA A 1 243 ? -15.597 -5.122 4.827 1.00 97.94 243 ALA A O 1
ATOM 1939 N N . VAL A 1 244 ? -15.328 -4.699 7.004 1.00 98.50 244 VAL A N 1
ATOM 1940 C CA . VAL A 1 244 ? -15.910 -5.969 7.460 1.00 98.50 244 VAL A CA 1
ATOM 1941 C C . VAL A 1 244 ? -17.381 -6.092 7.041 1.00 98.50 244 VAL A C 1
ATOM 1943 O O . VAL A 1 244 ? -17.801 -7.160 6.599 1.00 98.50 244 VAL A O 1
ATOM 1946 N N . GLU A 1 245 ? -18.177 -5.027 7.143 1.00 97.62 245 GLU A N 1
ATOM 1947 C CA . GLU A 1 245 ? -19.574 -5.015 6.682 1.00 97.62 245 GLU A CA 1
ATOM 1948 C C . GLU A 1 245 ? -19.701 -5.201 5.168 1.00 97.62 245 GLU A C 1
ATOM 1950 O O . GLU A 1 245 ? -20.558 -5.958 4.708 1.00 97.62 245 GLU A O 1
ATOM 1955 N N . ASN A 1 246 ? -18.833 -4.555 4.392 1.00 97.12 246 ASN A N 1
ATOM 1956 C CA . ASN A 1 246 ? -18.764 -4.747 2.948 1.00 97.12 246 ASN A CA 1
ATOM 1957 C C . ASN A 1 246 ? -18.429 -6.201 2.598 1.00 97.12 246 ASN A C 1
ATOM 1959 O O . ASN A 1 246 ? -19.139 -6.826 1.809 1.00 97.12 246 ASN A O 1
ATOM 1963 N N . LEU A 1 247 ? -17.424 -6.784 3.251 1.00 97.69 247 LEU A N 1
ATOM 1964 C CA . LEU A 1 247 ? -17.026 -8.174 3.033 1.00 97.69 247 LEU A CA 1
ATOM 1965 C C . LEU A 1 247 ? -18.097 -9.185 3.468 1.00 97.69 247 LEU A C 1
ATOM 1967 O O . LEU A 1 247 ? -18.232 -10.228 2.834 1.00 97.69 247 LEU A O 1
ATOM 1971 N N . LYS A 1 248 ? -18.923 -8.885 4.479 1.00 96.81 248 LYS A N 1
ATOM 1972 C CA . LYS A 1 248 ? -20.095 -9.718 4.818 1.00 96.81 248 LYS A CA 1
ATOM 1973 C C . LYS A 1 248 ? -21.099 -9.802 3.665 1.00 96.81 248 LYS A C 1
ATOM 1975 O O . LYS A 1 248 ? -21.630 -10.879 3.411 1.00 96.81 248 LYS A O 1
ATOM 1980 N N . LYS A 1 249 ? -21.332 -8.699 2.942 1.00 95.25 249 LYS A N 1
ATOM 1981 C CA . LYS A 1 249 ? -22.180 -8.702 1.734 1.00 95.25 249 LYS A CA 1
ATOM 1982 C C . LYS A 1 249 ? -21.552 -9.557 0.634 1.00 95.25 249 LYS A C 1
ATOM 1984 O O . LYS A 1 249 ? -22.255 -10.334 -0.002 1.00 95.25 249 LYS A O 1
ATOM 1989 N N . VAL A 1 250 ? -20.229 -9.463 0.468 1.00 95.50 250 VAL A N 1
ATOM 1990 C CA . VAL A 1 250 ? -19.470 -10.308 -0.467 1.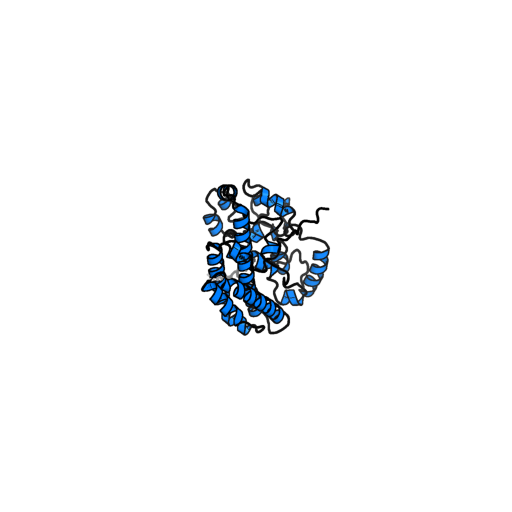00 95.50 250 VAL A CA 1
ATOM 1991 C C . VAL A 1 250 ? -19.625 -11.784 -0.117 1.00 95.50 250 VAL A C 1
ATOM 1993 O O . VAL A 1 250 ? -19.931 -12.570 -1.002 1.00 95.50 250 VAL A O 1
ATOM 1996 N N . ALA A 1 251 ? -19.494 -12.165 1.155 1.00 95.19 251 ALA A N 1
ATOM 1997 C CA . ALA A 1 251 ? -19.601 -13.557 1.597 1.00 95.19 251 ALA A CA 1
ATOM 1998 C C . ALA A 1 251 ? -20.983 -14.179 1.328 1.00 95.19 251 ALA A C 1
ATOM 2000 O O . ALA A 1 251 ? -21.082 -15.389 1.138 1.00 95.19 251 ALA A O 1
ATOM 2001 N N . GLY A 1 252 ? -22.040 -13.360 1.267 1.00 89.88 252 GLY A N 1
ATOM 2002 C CA . GLY A 1 252 ? -23.376 -13.803 0.858 1.00 89.88 252 GLY A CA 1
ATOM 2003 C C . GLY A 1 252 ? -23.494 -14.150 -0.632 1.00 89.88 252 GLY A C 1
ATOM 2004 O O . GLY A 1 252 ? -24.438 -14.830 -1.024 1.00 89.88 252 GLY A O 1
ATOM 2005 N N . VAL A 1 253 ? -22.546 -13.699 -1.460 1.00 91.94 253 VAL A N 1
ATOM 2006 C CA . VAL A 1 253 ? -22.559 -13.865 -2.922 1.00 91.94 253 VAL A CA 1
ATOM 2007 C C . VAL A 1 253 ? -21.423 -14.769 -3.413 1.00 91.94 253 VAL A C 1
ATOM 2009 O O . VAL A 1 253 ? -21.621 -15.568 -4.328 1.00 91.94 253 VAL A O 1
ATOM 2012 N N . ILE A 1 254 ? -20.240 -14.643 -2.813 1.00 90.44 254 ILE A N 1
ATOM 2013 C CA . ILE A 1 254 ? -19.003 -15.344 -3.162 1.00 90.44 254 ILE A CA 1
ATOM 2014 C C . ILE A 1 254 ? -18.567 -16.150 -1.927 1.00 90.44 254 ILE A C 1
ATOM 2016 O O . ILE A 1 254 ? -17.955 -15.590 -1.012 1.00 90.44 254 ILE A O 1
ATOM 2020 N N . PRO A 1 255 ? -18.899 -17.452 -1.855 1.00 90.88 255 PRO A N 1
ATOM 2021 C CA . PRO A 1 255 ? -18.547 -18.280 -0.710 1.00 90.88 255 PRO A CA 1
ATOM 2022 C C . PRO A 1 255 ? -17.041 -18.559 -0.683 1.00 90.88 255 PRO A C 1
ATOM 2024 O O . PRO A 1 255 ? -16.461 -19.016 -1.665 1.00 90.88 255 PRO A O 1
ATOM 2027 N N . SER A 1 256 ? -16.416 -18.302 0.464 1.00 96.62 256 SER A N 1
ATOM 2028 C CA . SER A 1 256 ? -14.999 -18.572 0.714 1.00 96.62 256 SER A CA 1
ATOM 2029 C C . SER A 1 256 ? -14.760 -18.754 2.214 1.00 96.62 256 SER A C 1
ATOM 2031 O O . SER A 1 256 ? -15.213 -17.956 3.047 1.00 96.62 256 SER A O 1
ATOM 2033 N N . ASP A 1 257 ? -14.041 -19.818 2.571 1.00 97.69 257 ASP A N 1
ATOM 2034 C CA . ASP A 1 257 ? -13.609 -20.091 3.944 1.00 97.69 257 ASP A CA 1
ATOM 2035 C C . ASP A 1 257 ? -12.612 -19.025 4.426 1.00 97.69 257 ASP A C 1
ATOM 2037 O O . ASP A 1 257 ? -12.712 -18.531 5.551 1.00 97.69 257 ASP A O 1
ATOM 2041 N N . LYS A 1 258 ? -11.703 -18.600 3.542 1.00 98.12 258 LYS A N 1
ATOM 2042 C CA . LYS A 1 258 ? -10.715 -17.542 3.788 1.00 98.12 258 LYS A CA 1
ATOM 2043 C C . LYS A 1 258 ? -11.385 -16.189 3.982 1.00 98.12 258 LYS A C 1
ATOM 2045 O O . LYS A 1 258 ? -11.000 -15.467 4.899 1.00 98.12 258 LYS A O 1
ATOM 2050 N N . LEU A 1 259 ? -12.421 -15.872 3.200 1.00 98.31 259 LEU A N 1
ATOM 2051 C CA . LEU A 1 259 ? -13.226 -14.662 3.394 1.00 98.31 259 LEU A CA 1
ATOM 2052 C C . LEU A 1 259 ? -13.942 -14.678 4.745 1.00 98.31 259 LEU A C 1
ATOM 2054 O O . LEU A 1 259 ? -13.891 -13.708 5.498 1.00 98.31 259 LEU A O 1
ATOM 2058 N N . SER A 1 260 ? -14.574 -15.800 5.081 1.00 98.38 260 SER A N 1
ATOM 2059 C CA . SER A 1 260 ? -15.276 -15.960 6.356 1.00 98.38 260 SER A CA 1
ATOM 2060 C C . SER A 1 260 ? -14.314 -15.825 7.539 1.00 98.38 260 SER A C 1
ATOM 2062 O O . SER A 1 260 ? -14.620 -15.145 8.521 1.00 98.38 260 SER A O 1
ATOM 2064 N N . LYS A 1 261 ? -13.106 -16.389 7.420 1.00 98.19 261 LYS A N 1
ATOM 2065 C CA . LYS A 1 261 ? -12.028 -16.214 8.394 1.00 98.19 261 LYS A CA 1
ATOM 2066 C C . LYS A 1 261 ? -11.573 -14.755 8.497 1.00 98.19 261 LYS A C 1
ATOM 2068 O O . LYS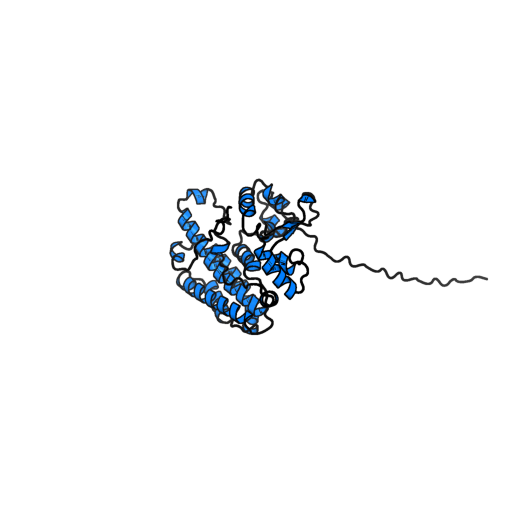 A 1 261 ? -11.452 -14.247 9.608 1.00 98.19 261 LYS A O 1
ATOM 2073 N N . LEU A 1 262 ? -11.367 -14.070 7.371 1.00 98.06 262 LEU A N 1
ATOM 2074 C CA . LEU A 1 262 ? -10.983 -12.656 7.318 1.00 98.06 262 LEU A CA 1
ATOM 2075 C C . LEU A 1 262 ? -12.008 -11.770 8.047 1.00 98.06 262 LEU A C 1
ATOM 2077 O O . LEU A 1 262 ? -11.636 -10.963 8.899 1.00 98.06 262 LEU A O 1
ATOM 2081 N N . ILE A 1 263 ? -13.299 -11.974 7.767 1.00 98.44 263 ILE A N 1
ATOM 2082 C CA . ILE A 1 263 ? -14.422 -11.276 8.413 1.00 98.44 263 ILE A CA 1
ATOM 2083 C C . ILE A 1 263 ? -14.440 -11.555 9.918 1.00 98.44 263 ILE A C 1
ATOM 2085 O O . ILE A 1 263 ? -14.600 -10.630 10.714 1.00 98.44 263 ILE A O 1
ATOM 2089 N N . ALA A 1 264 ? -14.266 -12.817 10.320 1.00 98.19 264 ALA A N 1
ATOM 2090 C CA . ALA A 1 264 ? -14.276 -13.214 11.723 1.00 98.19 264 ALA A CA 1
ATOM 2091 C C . ALA A 1 264 ? -13.091 -12.630 12.506 1.00 98.19 264 ALA A C 1
ATOM 2093 O O . ALA A 1 264 ? -13.267 -12.211 13.647 1.00 98.19 264 ALA A O 1
ATOM 2094 N N . VAL A 1 265 ? -11.895 -12.583 11.912 1.00 97.44 265 VAL A N 1
ATOM 2095 C CA . VAL A 1 265 ? -10.717 -11.936 12.511 1.00 97.44 265 VAL A CA 1
ATOM 2096 C C . VAL A 1 265 ? -10.939 -10.428 12.616 1.00 97.44 265 VAL A C 1
ATOM 2098 O O . VAL A 1 265 ? -10.760 -9.862 13.692 1.00 97.44 265 VAL A O 1
ATOM 2101 N N . GLY A 1 266 ? -11.400 -9.791 11.535 1.00 97.38 266 GLY A N 1
ATOM 2102 C CA . GLY A 1 266 ? -11.711 -8.362 11.505 1.00 97.38 266 GLY A CA 1
ATOM 2103 C C . GLY A 1 266 ? -12.741 -7.945 12.552 1.00 97.38 266 GLY A C 1
ATOM 2104 O O . GLY A 1 266 ? -12.548 -6.954 13.248 1.00 97.38 266 GLY A O 1
ATOM 2105 N N . GLY A 1 267 ? -13.796 -8.743 12.729 1.00 97.19 267 GLY A N 1
ATOM 2106 C CA . GLY A 1 267 ? -14.864 -8.475 13.694 1.00 97.19 267 GLY A CA 1
ATOM 2107 C C . GLY A 1 267 ? -14.462 -8.580 15.171 1.00 97.19 267 GLY A C 1
ATOM 2108 O O . GLY A 1 267 ? -15.247 -8.178 16.025 1.00 97.19 267 GLY A O 1
ATOM 2109 N N . LYS A 1 268 ? -13.273 -9.110 15.496 1.00 95.81 268 LYS A N 1
ATOM 2110 C CA . LYS A 1 268 ? -12.761 -9.192 16.879 1.00 95.81 268 LYS A CA 1
ATOM 2111 C C . LYS A 1 268 ? -12.012 -7.935 17.326 1.00 95.81 268 LYS A C 1
ATOM 2113 O O . LYS A 1 268 ? -11.763 -7.776 18.519 1.00 95.81 268 LYS A O 1
ATOM 2118 N N . VAL A 1 269 ? -11.604 -7.082 16.389 1.00 98.12 269 VAL A N 1
ATOM 2119 C CA . VAL A 1 269 ? -10.741 -5.929 16.667 1.00 98.12 269 VAL A CA 1
ATOM 2120 C C . VAL A 1 269 ? -11.589 -4.686 16.920 1.00 98.12 269 VAL A C 1
ATOM 2122 O O . VAL A 1 269 ? -12.551 -4.412 16.209 1.00 98.12 269 VAL A O 1
ATOM 2125 N N . ASN A 1 270 ? -11.214 -3.917 17.939 1.00 97.69 270 ASN A N 1
ATOM 2126 C CA . ASN A 1 270 ? -11.819 -2.631 18.280 1.00 97.69 270 ASN A CA 1
ATOM 2127 C C . ASN A 1 270 ? -10.737 -1.531 18.300 1.00 97.69 270 ASN A C 1
ATOM 2129 O O . ASN A 1 270 ? -9.618 -1.746 17.841 1.00 97.69 270 ASN A O 1
ATOM 2133 N N . ALA A 1 271 ? -11.049 -0.340 18.818 1.00 98.19 271 ALA A N 1
ATOM 2134 C CA . ALA A 1 271 ? -10.100 0.780 18.887 1.00 98.19 271 ALA A CA 1
ATOM 2135 C C . ALA A 1 271 ? -8.966 0.597 19.929 1.00 98.19 271 ALA A C 1
ATOM 2137 O O . ALA A 1 271 ? -8.198 1.527 20.173 1.00 98.19 271 ALA A O 1
ATOM 2138 N N . ASP A 1 272 ? -8.855 -0.572 20.568 1.00 98.06 272 ASP A N 1
ATOM 2139 C CA . ASP A 1 272 ? -7.764 -0.934 21.473 1.00 98.06 272 ASP A CA 1
ATOM 2140 C C . ASP A 1 272 ? -6.603 -1.591 20.701 1.00 98.06 272 ASP A C 1
ATOM 2142 O O . ASP A 1 272 ? -6.806 -2.658 20.102 1.00 98.06 272 ASP A O 1
ATOM 2146 N N . PRO A 1 273 ? -5.373 -1.041 20.766 1.00 98.25 273 PRO A N 1
ATOM 2147 C CA . PRO A 1 273 ? -4.185 -1.664 20.183 1.00 98.25 273 PRO A CA 1
ATOM 2148 C C . PRO A 1 273 ? -3.973 -3.125 20.593 1.00 98.25 273 PRO A C 1
ATOM 2150 O O . PRO A 1 273 ? -3.505 -3.926 19.781 1.00 98.25 273 PRO A O 1
ATOM 2153 N N . ALA A 1 274 ? -4.336 -3.508 21.823 1.00 98.00 274 ALA A N 1
ATOM 2154 C CA . ALA A 1 274 ? -4.192 -4.884 22.296 1.00 98.00 274 ALA A CA 1
ATOM 2155 C C . ALA A 1 274 ? -5.065 -5.867 21.499 1.00 98.00 274 ALA A C 1
ATOM 2157 O O . ALA A 1 274 ? -4.611 -6.968 21.178 1.00 98.00 274 ALA A O 1
ATOM 2158 N N . SER A 1 275 ? -6.282 -5.455 21.118 1.00 97.69 275 SER A N 1
ATOM 2159 C CA . SER A 1 275 ? -7.192 -6.286 20.317 1.00 97.69 275 SER A CA 1
ATOM 2160 C C . SER A 1 275 ? -6.626 -6.570 18.921 1.00 97.69 275 SER A C 1
ATOM 2162 O O . SER A 1 275 ? -6.706 -7.696 18.435 1.00 97.69 275 SER A O 1
ATOM 2164 N N . ALA A 1 276 ? -5.980 -5.575 18.307 1.00 97.75 276 ALA A N 1
ATOM 2165 C CA . ALA A 1 276 ? -5.374 -5.692 16.987 1.00 97.75 276 ALA A CA 1
ATOM 2166 C C . ALA A 1 276 ? -4.055 -6.481 17.009 1.00 97.75 276 ALA A C 1
ATOM 2168 O O . ALA A 1 276 ? -3.836 -7.343 16.155 1.00 97.75 276 ALA A O 1
ATOM 2169 N N . LYS A 1 277 ? -3.189 -6.245 18.007 1.00 97.50 277 LYS A N 1
ATOM 2170 C CA . LYS A 1 277 ? -1.916 -6.976 18.171 1.00 97.50 277 LYS A CA 1
ATOM 2171 C C . LYS A 1 277 ? -2.126 -8.486 18.271 1.00 97.50 277 LYS A C 1
ATOM 2173 O O . LYS A 1 277 ? -1.342 -9.240 17.701 1.00 97.50 277 LYS A O 1
ATOM 2178 N N . ALA A 1 278 ? -3.200 -8.918 18.934 1.00 96.31 278 ALA A N 1
ATOM 2179 C CA . ALA A 1 278 ? -3.535 -10.332 19.089 1.00 96.31 278 ALA A CA 1
ATOM 2180 C C . ALA A 1 278 ? -3.757 -11.065 17.751 1.00 96.31 278 ALA A C 1
ATOM 2182 O O . ALA A 1 278 ? -3.582 -12.279 17.691 1.00 96.31 278 ALA A O 1
ATOM 2183 N N . VAL A 1 279 ? -4.112 -10.343 16.681 1.00 96.94 279 VAL A N 1
ATOM 2184 C CA . VAL A 1 279 ? -4.453 -10.928 15.374 1.00 96.94 279 VAL A CA 1
ATOM 2185 C C . VAL A 1 279 ? -3.575 -10.441 14.215 1.00 96.94 279 VAL A C 1
ATOM 2187 O O . VAL A 1 279 ? -3.738 -10.918 13.095 1.00 96.94 279 VAL A O 1
ATOM 2190 N N . ALA A 1 280 ? -2.618 -9.536 14.451 1.00 93.31 280 ALA A N 1
ATOM 2191 C CA . ALA A 1 280 ? -1.820 -8.879 13.405 1.00 93.31 280 ALA A CA 1
ATOM 2192 C C . ALA A 1 280 ? -1.091 -9.861 12.460 1.00 93.31 280 ALA A C 1
ATOM 2194 O O . ALA A 1 280 ? -1.077 -9.684 11.242 1.00 93.31 280 ALA A O 1
ATOM 2195 N N . LYS A 1 281 ? -0.531 -10.952 12.997 1.00 92.19 281 LYS A N 1
ATOM 2196 C CA . LYS A 1 281 ? 0.117 -11.988 12.173 1.00 92.19 281 LYS A CA 1
ATOM 2197 C C . LYS A 1 281 ? -0.897 -12.818 11.381 1.00 92.19 281 LYS A C 1
ATOM 2199 O O . LYS A 1 281 ? -0.656 -13.161 10.226 1.00 92.19 281 LYS A O 1
ATOM 2204 N N . GLU A 1 282 ? -2.025 -13.152 12.004 1.00 95.88 282 GLU A N 1
ATOM 2205 C CA . GLU A 1 282 ? -3.073 -13.962 11.381 1.00 95.88 282 GLU A CA 1
ATOM 2206 C C . GLU A 1 282 ? -3.772 -13.207 10.246 1.00 95.88 282 GLU A C 1
ATOM 2208 O O . GLU A 1 282 ? -4.047 -13.803 9.199 1.00 95.88 282 GLU A O 1
ATOM 2213 N N . ILE A 1 283 ? -4.037 -11.906 10.422 1.00 96.69 283 ILE A N 1
ATOM 2214 C CA . ILE A 1 283 ? -4.748 -11.119 9.415 1.00 96.69 283 ILE A CA 1
ATOM 2215 C C . ILE A 1 283 ? -3.944 -10.998 8.124 1.00 96.69 283 ILE A C 1
ATOM 2217 O O . ILE A 1 283 ? -4.516 -11.178 7.051 1.00 96.69 283 ILE A O 1
ATOM 2221 N N . ASN A 1 284 ? -2.629 -10.776 8.201 1.00 95.25 284 ASN A N 1
ATOM 2222 C CA . ASN A 1 284 ? -1.784 -10.687 7.012 1.00 95.25 284 ASN A CA 1
ATOM 2223 C C . ASN A 1 284 ? -1.833 -11.994 6.203 1.00 95.25 284 ASN A C 1
ATOM 2225 O O . ASN A 1 284 ? -2.187 -11.978 5.025 1.00 95.25 284 ASN A O 1
ATOM 2229 N N . ALA A 1 285 ? -1.586 -13.135 6.854 1.00 96.19 285 ALA A N 1
ATOM 2230 C CA . ALA A 1 285 ? -1.628 -14.441 6.195 1.00 96.19 285 ALA A CA 1
ATOM 2231 C C . ALA A 1 285 ? -3.012 -14.752 5.596 1.00 96.19 285 ALA A C 1
ATOM 2233 O O . ALA A 1 285 ? -3.110 -15.264 4.481 1.00 96.19 285 ALA A O 1
ATOM 2234 N N . THR A 1 286 ? -4.086 -14.410 6.314 1.00 97.25 286 THR A N 1
ATOM 2235 C CA . THR A 1 286 ? -5.466 -14.624 5.848 1.00 97.25 286 THR A CA 1
ATOM 2236 C C . THR A 1 286 ? -5.801 -13.733 4.650 1.00 97.25 286 THR A C 1
ATOM 2238 O O . THR A 1 286 ? -6.420 -14.203 3.698 1.00 97.25 286 THR A O 1
ATOM 2241 N N . THR A 1 287 ? -5.345 -12.478 4.655 1.00 98.12 287 THR A N 1
ATOM 2242 C CA . THR A 1 287 ? -5.551 -11.526 3.551 1.00 98.12 287 THR A CA 1
ATOM 224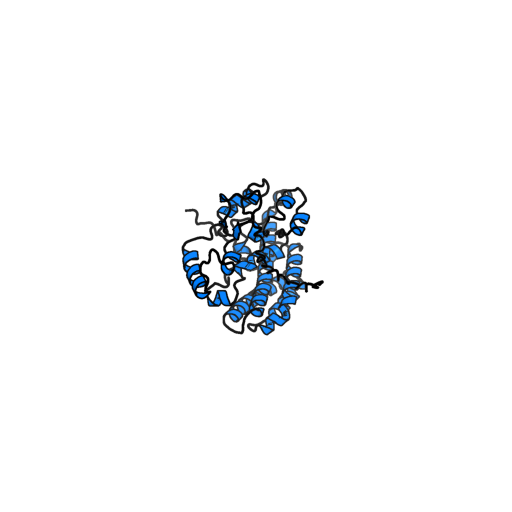3 C C . THR A 1 287 ? -4.827 -11.990 2.292 1.00 98.12 287 THR A C 1
ATOM 2245 O O . THR A 1 287 ? -5.443 -12.056 1.232 1.00 98.12 287 THR A O 1
ATOM 2248 N N . VAL A 1 288 ? -3.556 -12.397 2.408 1.00 97.25 288 VAL A N 1
ATOM 2249 C CA . VAL A 1 288 ? -2.782 -12.964 1.290 1.00 97.25 288 VAL A CA 1
ATOM 2250 C C . VAL A 1 288 ? -3.500 -14.175 0.696 1.00 97.25 288 VAL A C 1
ATOM 2252 O O . VAL A 1 288 ? -3.694 -14.252 -0.517 1.00 97.25 288 VAL A O 1
ATOM 2255 N N . ALA A 1 289 ? -3.920 -15.115 1.547 1.00 97.19 289 ALA A N 1
ATOM 2256 C CA . ALA A 1 289 ? -4.585 -16.332 1.101 1.00 97.19 289 ALA A CA 1
ATOM 2257 C C . ALA A 1 289 ? -5.915 -16.035 0.389 1.00 97.19 289 ALA A C 1
ATOM 2259 O O . ALA A 1 289 ? -6.172 -16.594 -0.675 1.00 97.19 289 ALA A O 1
ATOM 2260 N N . PHE A 1 290 ? -6.741 -15.144 0.949 1.00 98.06 290 PHE A N 1
ATOM 2261 C CA . PHE A 1 290 ? -8.023 -14.772 0.353 1.00 98.06 290 PHE A CA 1
ATOM 2262 C C . PHE A 1 290 ? -7.857 -14.026 -0.976 1.00 98.06 290 PHE A C 1
ATOM 2264 O O . PHE A 1 290 ? -8.515 -14.370 -1.951 1.00 98.06 290 PHE A O 1
ATOM 2271 N N . VAL A 1 291 ? -6.970 -13.030 -1.049 1.00 97.56 291 VAL A N 1
ATOM 2272 C CA . VAL A 1 291 ? -6.797 -12.230 -2.274 1.00 97.56 291 VAL A CA 1
ATOM 2273 C C . VAL A 1 291 ? -6.245 -13.080 -3.423 1.00 97.56 291 VAL A C 1
ATOM 2275 O O . VAL A 1 291 ? -6.676 -12.912 -4.562 1.00 97.56 291 VAL A O 1
ATOM 2278 N N . ASN A 1 292 ? -5.356 -14.037 -3.139 1.00 95.81 292 ASN A N 1
ATOM 2279 C CA . ASN A 1 292 ? -4.879 -14.981 -4.154 1.00 95.81 292 ASN A CA 1
ATOM 2280 C C . ASN A 1 292 ? -5.989 -15.935 -4.628 1.00 95.81 292 ASN A C 1
ATOM 2282 O O . ASN A 1 292 ? -6.080 -16.220 -5.820 1.00 95.81 292 ASN A O 1
ATOM 2286 N N . GLU A 1 293 ? -6.849 -16.410 -3.719 1.00 96.75 293 GLU A N 1
ATOM 2287 C CA . GLU A 1 293 ? -8.024 -17.212 -4.085 1.00 96.75 293 GLU A CA 1
ATOM 2288 C C . GLU A 1 293 ? -8.997 -16.411 -4.960 1.00 96.75 293 GLU A C 1
ATOM 2290 O O . GLU A 1 293 ? -9.442 -16.899 -5.996 1.00 96.75 293 GLU A O 1
ATOM 2295 N N . LEU A 1 294 ? -9.277 -15.162 -4.584 1.00 96.38 294 LEU A N 1
ATOM 2296 C CA . LEU A 1 294 ? -10.138 -14.249 -5.331 1.00 96.38 294 LEU A CA 1
ATOM 2297 C C . LEU A 1 294 ? -9.617 -13.988 -6.752 1.00 96.38 294 LEU A C 1
ATOM 2299 O O . LEU A 1 294 ? -10.408 -13.955 -7.697 1.00 96.38 294 LEU A O 1
ATOM 2303 N N . ASP A 1 295 ? -8.306 -13.791 -6.919 1.00 93.62 295 ASP A N 1
ATOM 2304 C CA . ASP A 1 295 ? -7.711 -13.576 -8.242 1.00 93.62 295 ASP A CA 1
ATOM 2305 C C . ASP A 1 295 ? -7.878 -14.814 -9.131 1.00 93.62 295 ASP A C 1
ATOM 2307 O O . ASP A 1 295 ? -8.321 -14.689 -10.276 1.00 93.62 295 ASP A O 1
ATOM 2311 N N . ALA A 1 296 ? -7.628 -16.004 -8.574 1.00 93.19 296 ALA A N 1
ATOM 2312 C CA . ALA A 1 296 ? -7.726 -17.282 -9.278 1.00 93.19 296 ALA A CA 1
ATOM 2313 C C . ALA A 1 296 ? -9.171 -17.739 -9.557 1.00 93.19 296 ALA A C 1
ATOM 2315 O O . ALA A 1 296 ? -9.394 -18.523 -10.478 1.00 93.19 296 ALA A O 1
ATOM 2316 N N . ALA A 1 297 ? -10.153 -17.273 -8.782 1.00 92.62 297 ALA A N 1
ATOM 2317 C CA . ALA A 1 297 ? -11.539 -17.719 -8.891 1.00 92.62 297 ALA A CA 1
ATOM 2318 C C . ALA A 1 297 ? -12.221 -17.235 -10.181 1.00 92.62 297 ALA A C 1
ATOM 2320 O O . ALA A 1 297 ? -12.147 -16.055 -10.534 1.00 92.62 297 ALA A O 1
ATOM 2321 N N . ASP A 1 298 ? -12.965 -18.110 -10.856 1.00 90.12 298 ASP A N 1
ATOM 2322 C CA . ASP A 1 298 ? -13.829 -17.715 -11.970 1.00 90.12 298 ASP A CA 1
ATOM 2323 C C . ASP A 1 298 ? -15.210 -17.295 -11.447 1.00 90.12 298 ASP A C 1
ATOM 2325 O O . ASP A 1 298 ? -16.093 -18.116 -11.205 1.00 90.12 298 ASP A O 1
ATOM 2329 N N . ILE A 1 299 ? -15.366 -15.997 -11.181 1.00 91.50 299 ILE A N 1
ATOM 2330 C CA . ILE A 1 299 ? -16.584 -15.421 -10.597 1.00 91.50 299 ILE A CA 1
ATOM 2331 C C . ILE A 1 299 ? -17.340 -14.672 -11.686 1.00 91.50 299 ILE A C 1
ATOM 2333 O O . ILE A 1 299 ? -16.804 -13.725 -12.262 1.00 91.50 299 ILE A O 1
ATOM 2337 N N . ALA A 1 300 ? -18.584 -15.057 -11.954 1.00 91.31 300 ALA A N 1
ATOM 2338 C CA . ALA A 1 300 ? -19.401 -14.396 -12.964 1.00 91.31 300 ALA A CA 1
ATOM 2339 C C . ALA A 1 300 ? -19.572 -12.889 -12.672 1.00 91.31 300 ALA A C 1
ATOM 2341 O O . ALA A 1 300 ? -19.704 -12.470 -11.521 1.00 91.31 300 ALA A O 1
ATOM 2342 N N . ALA A 1 301 ? -19.523 -12.060 -13.721 1.00 88.94 301 ALA A N 1
ATOM 2343 C CA . ALA A 1 301 ? -19.486 -10.600 -13.595 1.00 88.94 301 ALA A CA 1
ATOM 2344 C C . ALA A 1 301 ? -20.730 -10.014 -12.896 1.00 88.94 301 ALA A C 1
ATOM 2346 O O . ALA A 1 301 ? -20.627 -9.034 -12.159 1.00 88.94 301 ALA A O 1
ATOM 2347 N N . ASP A 1 302 ? -21.889 -10.644 -13.083 1.00 90.31 302 ASP A N 1
ATOM 2348 C CA . ASP A 1 302 ? -23.170 -10.282 -12.467 1.00 90.31 302 ASP A CA 1
ATOM 2349 C C . ASP A 1 302 ? -23.143 -10.372 -10.934 1.00 90.31 302 ASP A C 1
ATOM 2351 O O . ASP A 1 302 ? -23.826 -9.604 -10.257 1.00 90.31 302 ASP A O 1
ATOM 2355 N N . LYS A 1 303 ? -22.293 -11.237 -10.365 1.00 91.56 303 LYS A N 1
ATOM 2356 C CA . LYS A 1 303 ? -22.099 -11.354 -8.911 1.00 91.56 303 LYS A CA 1
ATOM 2357 C C . LYS A 1 303 ? -21.557 -10.075 -8.276 1.00 91.56 303 LYS A C 1
ATOM 2359 O O . LYS A 1 303 ? -21.759 -9.857 -7.087 1.00 91.56 303 LYS A O 1
ATOM 2364 N N . PHE A 1 304 ? -20.898 -9.218 -9.050 1.00 90.25 304 PHE A N 1
ATOM 2365 C CA . PHE A 1 304 ? -20.358 -7.954 -8.554 1.00 90.25 304 PHE A CA 1
ATOM 2366 C C . PHE A 1 304 ? -21.359 -6.795 -8.642 1.00 90.25 304 PHE A C 1
ATOM 2368 O O . PHE A 1 304 ? -21.130 -5.758 -8.025 1.00 90.25 304 PHE A O 1
ATOM 2375 N N . ALA A 1 305 ? -22.487 -6.962 -9.345 1.00 85.12 305 ALA A N 1
ATOM 2376 C CA . ALA A 1 305 ? -23.461 -5.892 -9.577 1.00 85.12 305 ALA A CA 1
ATOM 2377 C C . ALA A 1 305 ? -24.132 -5.379 -8.289 1.00 85.12 305 ALA A C 1
ATOM 2379 O O . ALA A 1 305 ? -24.592 -4.242 -8.238 1.00 85.12 305 ALA A O 1
ATOM 2380 N N . SER A 1 306 ? -24.183 -6.201 -7.236 1.00 81.56 306 SER A N 1
ATOM 2381 C CA . SER A 1 306 ? -24.753 -5.827 -5.935 1.00 81.56 306 SER A CA 1
ATOM 2382 C C . SER A 1 306 ? -23.780 -5.089 -5.009 1.00 81.56 306 SER A C 1
ATOM 2384 O O . SER A 1 306 ? -24.168 -4.686 -3.911 1.00 81.56 306 SER A O 1
ATOM 2386 N N . PHE A 1 307 ? -22.504 -4.976 -5.381 1.00 89.06 307 PHE A N 1
ATOM 2387 C CA . PHE A 1 307 ? -21.489 -4.359 -4.532 1.00 89.06 307 PHE A CA 1
ATOM 2388 C C . PHE A 1 307 ? -21.430 -2.844 -4.764 1.00 89.06 307 PHE A C 1
ATOM 2390 O O . PHE A 1 307 ? -21.637 -2.393 -5.889 1.00 89.06 307 PHE A O 1
ATOM 2397 N N . PRO A 1 308 ? -21.128 -2.037 -3.729 1.00 85.56 308 PRO A N 1
ATOM 2398 C CA . PRO A 1 308 ? -21.024 -0.583 -3.843 1.00 85.56 308 PRO A CA 1
ATOM 2399 C C . PRO A 1 308 ? -19.685 -0.172 -4.480 1.00 85.56 308 PRO A C 1
ATOM 2401 O O . PRO A 1 308 ? -18.916 0.591 -3.896 1.00 85.56 308 PRO A O 1
ATOM 2404 N N . ILE A 1 309 ? -19.393 -0.719 -5.660 1.00 84.62 309 ILE A N 1
ATOM 2405 C CA . ILE A 1 309 ? -18.185 -0.427 -6.427 1.00 84.62 309 ILE A CA 1
ATOM 2406 C C . ILE A 1 309 ? -18.290 1.023 -6.908 1.00 84.62 309 ILE A C 1
ATOM 2408 O O . ILE A 1 309 ? -19.259 1.359 -7.592 1.00 84.62 309 ILE A O 1
ATOM 2412 N N . PRO A 1 310 ? -17.338 1.900 -6.558 1.00 82.31 310 PRO A N 1
ATOM 2413 C CA . PRO A 1 310 ? -17.369 3.269 -7.038 1.00 82.31 310 PRO A CA 1
ATOM 2414 C C . PRO A 1 310 ? -17.058 3.326 -8.533 1.00 82.31 310 PRO A C 1
ATOM 2416 O O . PRO A 1 310 ? -16.310 2.502 -9.066 1.00 82.31 310 PRO A O 1
ATOM 2419 N N . ASP A 1 311 ? -17.569 4.363 -9.192 1.00 72.56 311 ASP A N 1
ATOM 2420 C CA . ASP A 1 311 ? -17.143 4.690 -10.546 1.00 72.56 311 ASP A CA 1
ATOM 2421 C C . ASP A 1 311 ? -15.625 4.929 -10.587 1.00 72.56 311 ASP A C 1
ATOM 2423 O O . ASP A 1 311 ? -15.018 5.455 -9.642 1.00 72.56 311 ASP A O 1
ATOM 2427 N N . LYS A 1 312 ? -15.003 4.548 -11.708 1.00 66.81 312 LYS A N 1
ATOM 2428 C CA . LYS A 1 312 ? -13.573 4.782 -11.961 1.00 66.81 312 LYS A CA 1
ATOM 2429 C C . LYS A 1 312 ? -13.263 6.269 -11.805 1.00 66.81 312 LYS A C 1
ATOM 2431 O O . LYS A 1 312 ? -14.080 7.106 -12.198 1.00 66.81 312 LYS A O 1
ATOM 2436 N N . SER A 1 313 ? -12.094 6.625 -11.261 1.00 56.44 313 SER A N 1
ATOM 2437 C CA . SER A 1 313 ? -11.752 8.047 -11.241 1.00 56.44 313 SER A CA 1
ATOM 2438 C C . SER A 1 313 ? -11.506 8.542 -12.662 1.00 56.44 313 SER A C 1
ATOM 2440 O O . SER A 1 313 ? -10.826 7.901 -13.459 1.00 56.44 313 SER A O 1
ATOM 2442 N N . THR A 1 314 ? -12.060 9.710 -12.970 1.00 51.62 314 THR A N 1
ATOM 2443 C CA . THR A 1 314 ? -11.600 10.557 -14.070 1.00 51.62 314 THR A CA 1
ATOM 2444 C C . THR A 1 314 ? -10.699 11.621 -13.449 1.00 51.62 314 THR A C 1
ATOM 2446 O O . THR A 1 314 ? -11.121 12.769 -13.291 1.00 51.62 314 THR A O 1
ATOM 2449 N N . TYR A 1 315 ? -9.530 11.235 -12.929 1.00 46.91 315 TYR A N 1
ATOM 2450 C CA . TYR A 1 315 ? -8.673 12.209 -12.245 1.00 46.91 315 TYR A CA 1
ATOM 2451 C C . TYR A 1 315 ? -7.988 13.156 -13.247 1.00 46.91 315 TYR A C 1
ATOM 2453 O O . TYR A 1 315 ? -7.679 14.293 -12.894 1.00 46.91 315 TYR A O 1
ATOM 2461 N N . ILE A 1 316 ? -7.886 12.783 -14.528 1.00 41.22 316 ILE A N 1
ATOM 2462 C CA . ILE A 1 316 ? -7.457 13.692 -15.594 1.00 41.22 316 ILE A CA 1
ATOM 2463 C C . ILE A 1 316 ? -8.665 14.398 -16.240 1.00 41.22 316 ILE A C 1
ATOM 2465 O O . ILE A 1 316 ? -9.224 13.986 -17.254 1.00 41.22 316 ILE A O 1
ATOM 2469 N N . ARG A 1 317 ? -9.044 15.545 -15.663 1.00 40.19 317 ARG A N 1
ATOM 2470 C CA . ARG A 1 317 ? -9.686 16.664 -16.394 1.00 40.19 317 ARG A CA 1
ATOM 2471 C C . ARG A 1 317 ? -9.067 18.028 -16.080 1.00 40.19 317 ARG A C 1
ATOM 2473 O O . ARG A 1 317 ? -9.717 19.049 -16.261 1.00 40.19 317 ARG A O 1
ATOM 2480 N N . ASN A 1 318 ? -7.797 18.058 -15.690 1.00 34.81 318 ASN A N 1
ATOM 2481 C CA . ASN A 1 318 ? -7.014 19.294 -15.691 1.00 34.81 318 ASN A CA 1
ATOM 2482 C C . ASN A 1 318 ? -5.925 19.223 -16.768 1.00 34.81 318 ASN A C 1
ATOM 2484 O O . ASN A 1 318 ? -4.747 19.378 -16.481 1.00 34.81 318 ASN A O 1
ATOM 2488 N N . LYS A 1 319 ? -6.334 18.993 -18.025 1.00 37.56 319 LYS A N 1
ATOM 2489 C CA . LYS A 1 319 ? -5.596 19.558 -19.160 1.00 37.56 319 LYS A CA 1
ATOM 2490 C C . LYS A 1 319 ? -5.992 21.032 -19.233 1.00 37.56 319 LYS A C 1
ATOM 2492 O O . LYS A 1 319 ? -7.067 21.350 -19.742 1.00 37.56 319 LYS A O 1
ATOM 2497 N N . LYS A 1 320 ? -5.175 21.900 -18.649 1.00 31.97 320 LYS A N 1
ATOM 2498 C CA . LYS A 1 320 ? -5.008 23.260 -19.155 1.00 31.97 320 LYS A CA 1
ATOM 2499 C C . LYS A 1 320 ? -3.653 23.317 -19.825 1.00 31.97 320 LYS A C 1
ATOM 2501 O O . LYS A 1 320 ? -2.713 22.763 -19.219 1.00 31.97 320 LYS A O 1
#

Sequence (320 aa):
MKFRLQMSLIVCLSLLVSASAFAQNKVIGPKQCSDSNCHKSIFDDLLFHPHETFFNEKFEEEGVKIAEKMNVKDQFEDEKCIKCHGIEVASDYPKVTEEEKGLFGIVCETCHNPAQDWVEIHDKKGKVPEAIKAGMRDTRNFYAWSKDCFRCHRGAKEDFYKAGHRLGEKFDLVKYSQGDFKHWVWSKEQEASGNLDAKLTQKIGKIWVAGEALQVEASIMRISEASGKGEYTEKNAALLSKAVENLKKVAGVIPSDKLSKLIAVGGKVNADPASAKAVAKEINATTVAFVNELDAADIAADKFASFPIPDKSTYIRNKK

Foldseek 3Di:
DDDDDDDDDDPDPDPPPPPPCPPAQLAQAQVLVCVAPPCVVLVVLVCPDCQFVVDDPVCVVLVVLLCVLVVHPDLQPDCVNCLQFWGFNPHPQVPHDPVRGDTTGRHPCLLQPRPNQQSVQVSDPPSVVVSVVSPTDDCVLQLSVLVSVCCHLQVQAPSSVVSPHDRNLVDAQQQRQFASRPPDDDDPCCVVVVCVVFVVLLVLLLRRLLRLLVLLLSLLVRLLPDPFADDSLQSSLVSLVVSLVLLVLLCVLPPDPLSVVLSVLSVQDGSGSVSSNVCNVVSVVSSSVVSNCSVPDDHGSVSSVPHPRDDHHNVPPPPD

Radius of gyration: 24.4 Å; chains: 1; bounding box: 104×45×58 Å

Organism: NCBI:txid2705534

Secondary structure (DSSP, 8-state):
-----------------------------SHHHHSSTTTHHHHHHHTTSTTTS---HHHHHHHHHHHHHTT-S-TTT-HHHHHHH-EEE----TT--GGG-EEESS-HHHHH---TTTHHHHTSTT-HHHHHHTT---TTSHHHHHHHHHHHHS---HHHHHHT----TT--HHHHHSSSS---PPPHHHHHTS-HHHHHHHHHHHHHHHHHHHHHHHHHHHHHH-SSSSHHHHHHHHHHHHHHHHHHHHHTTS--HHHHHHHHHHTT--S-HHHHHTTHHHHHHHHHHHHHHHHHS---GGGGTTS-PPPPP-------